Protein AF-A0AAV4HFV0-F1 (afdb_monomer_lite)

Structure (mmCIF, N/CA/C/O backbone):
data_AF-A0AAV4HFV0-F1
#
_entry.id   AF-A0AAV4HFV0-F1
#
loop_
_atom_site.group_PDB
_atom_site.id
_atom_site.type_symbol
_atom_site.label_atom_id
_atom_site.label_alt_id
_atom_site.label_comp_id
_atom_site.label_asym_id
_atom_site.label_entity_id
_atom_site.label_seq_id
_atom_site.pdbx_PDB_ins_code
_atom_site.Cartn_x
_atom_site.Cartn_y
_atom_site.Cartn_z
_atom_site.occupancy
_atom_site.B_iso_or_equiv
_atom_site.auth_seq_id
_atom_site.auth_comp_id
_atom_site.auth_asym_id
_atom_site.auth_atom_id
_atom_site.pdbx_PDB_model_num
ATOM 1 N N . MET A 1 1 ? 14.631 -2.710 -12.559 1.00 50.47 1 MET A N 1
ATOM 2 C CA . MET A 1 1 ? 15.864 -3.437 -12.898 1.00 50.47 1 MET A CA 1
ATOM 3 C C . MET A 1 1 ? 16.405 -2.779 -14.153 1.00 50.47 1 MET A C 1
ATOM 5 O O . MET A 1 1 ? 15.696 -2.730 -15.133 1.00 50.47 1 MET A O 1
ATOM 9 N N . THR A 1 2 ? 17.610 -2.195 -14.146 1.00 56.59 2 THR A N 1
ATOM 10 C CA . THR A 1 2 ? 18.101 -1.554 -15.379 1.00 56.59 2 THR A CA 1
ATOM 11 C C . THR A 1 2 ? 18.245 -2.597 -16.481 1.00 56.59 2 THR A C 1
ATOM 13 O O . THR A 1 2 ? 19.112 -3.469 -16.385 1.00 56.59 2 THR A O 1
ATOM 16 N N . ASP A 1 3 ? 17.426 -2.472 -17.517 1.00 72.00 3 ASP A N 1
ATOM 17 C CA . ASP A 1 3 ? 17.453 -3.375 -18.653 1.00 72.00 3 ASP A CA 1
ATOM 18 C C . ASP A 1 3 ? 18.563 -2.995 -19.630 1.00 72.00 3 ASP A C 1
ATOM 20 O O . ASP A 1 3 ? 18.756 -1.835 -20.013 1.00 72.00 3 ASP A O 1
ATOM 24 N N . TYR A 1 4 ? 19.320 -4.012 -20.032 1.00 76.56 4 TYR A N 1
ATOM 25 C CA . TYR A 1 4 ? 20.379 -3.894 -21.021 1.00 76.56 4 TYR A CA 1
ATOM 26 C C . TYR A 1 4 ? 20.022 -4.733 -22.239 1.00 76.56 4 TYR A C 1
ATOM 28 O O . TYR A 1 4 ? 19.777 -5.934 -22.128 1.00 76.56 4 TYR A O 1
ATOM 36 N N . ILE A 1 5 ? 20.059 -4.110 -23.413 1.00 84.31 5 ILE A N 1
ATOM 37 C CA . ILE A 1 5 ? 19.942 -4.801 -24.695 1.00 84.31 5 ILE A CA 1
ATOM 38 C C . ILE A 1 5 ? 21.343 -4.865 -25.299 1.00 84.31 5 ILE A C 1
ATOM 40 O O . ILE A 1 5 ? 22.028 -3.847 -25.419 1.00 84.31 5 ILE A O 1
ATOM 44 N N . LEU A 1 6 ? 21.779 -6.071 -25.662 1.00 86.12 6 LEU A N 1
ATOM 45 C CA . LEU A 1 6 ? 23.132 -6.339 -26.156 1.00 86.12 6 LEU A CA 1
ATOM 46 C C . LEU A 1 6 ? 23.110 -6.880 -27.596 1.00 86.12 6 LEU A C 1
ATOM 48 O O . LEU A 1 6 ? 23.443 -8.051 -27.799 1.00 86.12 6 LEU A O 1
ATOM 52 N N . PRO A 1 7 ? 22.683 -6.098 -28.608 1.00 89.06 7 PRO A N 1
ATOM 53 C CA . PRO A 1 7 ? 22.664 -6.597 -29.973 1.00 89.06 7 PRO A CA 1
ATOM 54 C C . PRO A 1 7 ? 24.089 -6.761 -30.519 1.00 89.06 7 PRO A C 1
ATOM 56 O O . PRO A 1 7 ? 24.992 -5.961 -30.245 1.00 89.06 7 PRO A O 1
ATOM 59 N N . GLN A 1 8 ? 24.273 -7.807 -31.322 1.00 95.25 8 GLN A N 1
ATOM 60 C CA . GLN A 1 8 ? 25.495 -8.052 -32.080 1.00 95.25 8 GLN A CA 1
ATOM 61 C C . GLN A 1 8 ? 25.341 -7.476 -33.487 1.00 95.25 8 GLN A C 1
ATOM 63 O O . GLN A 1 8 ? 24.330 -7.702 -34.151 1.00 95.25 8 GLN A O 1
ATOM 68 N N . VAL A 1 9 ? 26.342 -6.722 -33.928 1.00 95.56 9 VAL A N 1
ATOM 69 C CA . VAL A 1 9 ? 26.387 -6.111 -35.256 1.00 95.56 9 VAL A CA 1
ATOM 70 C C . VAL A 1 9 ? 27.565 -6.702 -36.009 1.00 95.56 9 VAL A C 1
ATOM 72 O O . VAL A 1 9 ? 28.708 -6.584 -35.565 1.00 95.56 9 VAL A O 1
ATOM 75 N N . THR A 1 10 ? 27.276 -7.303 -37.156 1.00 96.19 10 THR A N 1
ATOM 76 C CA . THR A 1 10 ? 28.269 -7.900 -38.049 1.00 96.19 10 THR A CA 1
ATOM 77 C C . THR A 1 10 ? 28.342 -7.086 -39.336 1.00 96.19 10 THR A C 1
ATOM 79 O O . THR A 1 10 ? 27.316 -6.776 -39.942 1.00 96.19 10 THR A O 1
ATOM 82 N N . ILE A 1 11 ? 29.555 -6.749 -39.765 1.00 96.44 11 ILE A N 1
ATOM 83 C CA . ILE A 1 11 ? 29.831 -6.198 -41.095 1.00 96.44 11 ILE A CA 1
ATOM 84 C C . ILE A 1 11 ? 30.536 -7.264 -41.930 1.00 96.44 11 ILE A C 1
ATOM 86 O O . ILE A 1 11 ? 31.379 -7.979 -41.400 1.00 96.44 11 ILE A O 1
ATOM 90 N N . SER A 1 12 ? 30.215 -7.369 -43.220 1.00 97.06 12 SER A N 1
ATOM 91 C CA . SER A 1 12 ? 30.869 -8.285 -44.164 1.00 97.06 12 SER A CA 1
ATOM 92 C C . SER A 1 12 ? 31.160 -7.562 -45.470 1.00 97.06 12 SER A C 1
ATOM 94 O O . SER A 1 12 ? 30.323 -6.793 -45.948 1.00 97.06 12 SER A O 1
ATOM 96 N N . ASP A 1 13 ? 32.325 -7.818 -46.057 1.00 96.50 13 ASP A N 1
ATOM 97 C CA . ASP A 1 13 ? 32.615 -7.410 -47.429 1.00 96.50 13 ASP A CA 1
ATOM 98 C C . ASP A 1 13 ? 32.007 -8.393 -48.453 1.00 96.50 13 ASP A C 1
ATOM 100 O O . ASP A 1 13 ? 31.422 -9.418 -48.090 1.00 96.50 13 ASP A O 1
ATOM 104 N N . GLN A 1 14 ? 32.099 -8.044 -49.743 1.00 96.31 14 GLN A N 1
ATOM 105 C CA . GLN A 1 14 ? 31.662 -8.884 -50.873 1.00 96.31 14 GLN A CA 1
ATOM 106 C C . GLN A 1 14 ? 32.835 -9.636 -51.533 1.00 96.31 14 GLN A C 1
ATOM 108 O O . GLN A 1 14 ? 32.754 -10.013 -52.703 1.00 96.31 14 GLN A O 1
ATOM 113 N N . GLY A 1 15 ? 33.955 -9.802 -50.822 1.00 95.12 15 GLY A N 1
ATOM 114 C CA . GLY A 1 15 ? 35.118 -10.522 -51.330 1.00 95.12 15 GLY A CA 1
ATOM 115 C C . GLY A 1 15 ? 34.840 -12.012 -51.547 1.00 95.12 15 GLY A C 1
ATOM 116 O O . GLY A 1 15 ? 33.840 -12.560 -51.083 1.00 95.12 15 GLY A O 1
ATOM 117 N N . VAL A 1 16 ? 35.752 -12.692 -52.246 1.00 94.88 16 VAL A N 1
ATOM 118 C CA . VAL A 1 16 ? 35.749 -14.158 -52.363 1.00 94.88 16 VAL A CA 1
ATOM 119 C C . VAL A 1 16 ? 37.111 -14.680 -51.885 1.00 94.88 16 VAL A C 1
ATOM 121 O O . VAL A 1 16 ? 38.090 -14.551 -52.623 1.00 94.88 16 VAL A O 1
ATOM 124 N N . PRO A 1 17 ? 37.207 -15.259 -50.671 1.00 92.62 17 PRO A N 1
ATOM 125 C CA . PRO A 1 17 ? 36.128 -15.436 -49.692 1.00 92.62 17 PRO A CA 1
ATOM 126 C C . PRO A 1 17 ? 35.732 -14.115 -48.993 1.00 92.62 17 PRO A C 1
ATOM 128 O O . PRO A 1 17 ? 36.570 -13.216 -48.894 1.00 92.62 17 PRO A O 1
ATOM 131 N N . PRO A 1 18 ? 34.489 -13.995 -48.491 1.00 93.19 18 PRO A N 1
ATOM 132 C CA . PRO A 1 18 ? 34.046 -12.805 -47.772 1.00 93.19 18 PRO A CA 1
ATOM 133 C C . PRO A 1 18 ? 34.711 -12.720 -46.398 1.00 93.19 18 PRO A C 1
ATOM 135 O O . PRO A 1 18 ? 34.795 -13.713 -45.669 1.00 93.19 18 PRO A O 1
ATOM 138 N N . GLN A 1 19 ? 35.159 -11.524 -46.030 1.00 97.38 19 GLN A N 1
ATOM 139 C CA . GLN A 1 19 ? 35.666 -11.225 -44.693 1.00 97.38 19 GLN A CA 1
ATOM 140 C C . GLN A 1 19 ? 34.612 -10.461 -43.902 1.00 97.38 19 GLN A C 1
ATOM 142 O O . GLN A 1 19 ? 33.934 -9.581 -44.432 1.00 97.38 19 GLN A O 1
ATOM 147 N N . HIS A 1 20 ? 34.490 -10.780 -42.616 1.00 96.50 20 HIS A N 1
ATOM 148 C CA . HIS A 1 20 ? 33.551 -10.117 -41.722 1.00 96.50 20 HIS A CA 1
ATOM 149 C C . HIS A 1 20 ? 34.203 -9.745 -40.391 1.00 96.50 20 HIS A C 1
ATOM 151 O O . HIS A 1 20 ? 35.250 -10.272 -40.016 1.00 96.50 20 HIS A O 1
ATOM 157 N N . SER A 1 21 ? 33.571 -8.809 -39.690 1.00 97.19 21 SER A N 1
ATOM 158 C CA . SER A 1 21 ? 33.932 -8.376 -38.344 1.00 97.19 21 SER A CA 1
ATOM 159 C C . SER A 1 21 ? 32.665 -8.175 -37.525 1.00 97.19 21 SER A C 1
ATOM 161 O O . SER A 1 21 ? 31.630 -7.780 -38.065 1.00 97.19 21 SER A O 1
ATOM 163 N N . GLU A 1 22 ? 32.746 -8.440 -36.227 1.00 97.06 22 GLU A N 1
ATOM 164 C CA . GLU A 1 22 ? 31.612 -8.378 -35.311 1.00 97.06 22 GLU A CA 1
ATOM 165 C C . GLU A 1 22 ? 31.917 -7.463 -34.133 1.00 97.06 22 GLU A C 1
ATOM 167 O O . GLU A 1 22 ? 33.038 -7.407 -33.628 1.00 97.06 22 GLU A O 1
ATOM 172 N N . THR A 1 23 ? 30.892 -6.761 -33.663 1.00 95.31 23 THR A N 1
ATOM 173 C CA . THR A 1 23 ? 30.955 -5.973 -32.436 1.00 95.31 23 THR A CA 1
ATOM 174 C C . THR A 1 23 ? 29.656 -6.094 -31.649 1.00 95.31 23 THR A C 1
ATOM 176 O O . THR A 1 23 ? 28.605 -6.434 -32.196 1.00 95.31 23 THR A O 1
ATOM 179 N N . ARG A 1 24 ? 29.717 -5.818 -30.345 1.00 93.44 24 ARG A N 1
ATOM 180 C CA . ARG A 1 24 ? 28.548 -5.779 -29.459 1.00 93.44 24 ARG A CA 1
ATOM 181 C C . ARG A 1 24 ? 28.219 -4.336 -29.122 1.00 93.44 24 ARG A C 1
ATOM 183 O O . ARG A 1 24 ? 29.099 -3.580 -28.715 1.00 93.44 24 ARG A O 1
ATOM 190 N N . VAL A 1 25 ? 26.949 -3.973 -29.240 1.00 92.50 25 VAL A N 1
ATOM 191 C CA . VAL A 1 25 ? 26.450 -2.673 -28.784 1.00 92.50 25 VAL A CA 1
ATOM 192 C C . VAL A 1 25 ? 25.854 -2.862 -27.396 1.00 92.50 25 VAL A C 1
ATOM 194 O O . VAL A 1 25 ? 25.101 -3.801 -27.172 1.00 92.50 25 VAL A O 1
ATOM 197 N N . VAL A 1 26 ? 26.193 -1.983 -26.455 1.00 90.25 26 VAL A N 1
ATOM 198 C CA . VAL A 1 26 ? 25.576 -1.972 -25.123 1.00 90.25 26 VAL A CA 1
ATOM 199 C C . VAL A 1 26 ? 24.534 -0.867 -25.095 1.00 90.25 26 VAL A C 1
ATOM 201 O O . VAL A 1 26 ? 24.882 0.312 -25.058 1.00 90.25 26 VAL A O 1
ATOM 204 N N . ILE A 1 27 ? 23.258 -1.242 -25.126 1.00 88.44 27 ILE A N 1
ATOM 205 C CA . ILE A 1 27 ? 22.141 -0.305 -25.023 1.00 88.44 27 ILE A CA 1
ATOM 206 C C . ILE A 1 27 ? 21.597 -0.392 -23.603 1.00 88.44 27 ILE A C 1
ATOM 208 O O . ILE A 1 27 ? 21.124 -1.443 -23.177 1.00 88.44 27 ILE A O 1
ATOM 212 N N . LYS A 1 28 ? 21.669 0.720 -22.873 1.00 85.44 28 LYS A N 1
ATOM 213 C CA . LYS A 1 28 ? 21.082 0.857 -21.541 1.00 85.44 28 LYS A CA 1
ATOM 214 C C . LYS A 1 28 ? 19.705 1.498 -21.674 1.00 85.44 28 LYS A C 1
ATOM 216 O O . LYS A 1 28 ? 19.619 2.641 -22.121 1.00 85.44 28 LYS A O 1
ATOM 221 N N . VAL A 1 29 ? 18.659 0.785 -21.273 1.00 83.88 29 VAL A N 1
ATOM 222 C CA . VAL A 1 29 ? 17.311 1.348 -21.164 1.00 83.88 29 VAL A CA 1
ATOM 223 C C . VAL A 1 29 ? 17.191 2.007 -19.793 1.00 83.88 29 VAL A C 1
ATOM 225 O O . VAL A 1 29 ? 17.579 1.433 -18.774 1.00 83.88 29 VAL A O 1
ATOM 228 N N . VAL A 1 30 ? 16.739 3.258 -19.776 1.00 84.44 30 VAL A N 1
ATOM 229 C CA . VAL A 1 30 ? 16.561 4.039 -18.550 1.00 84.44 30 VAL A CA 1
ATOM 230 C C . VAL A 1 30 ? 15.080 4.322 -18.386 1.00 84.44 30 VAL A C 1
ATOM 232 O O . VAL A 1 30 ? 14.445 4.826 -19.309 1.00 84.44 30 VAL A O 1
ATOM 235 N N . ASP A 1 31 ? 14.574 3.998 -17.205 1.00 84.81 31 ASP A N 1
ATOM 236 C CA . ASP A 1 31 ? 13.211 4.285 -16.787 1.00 84.81 31 ASP A CA 1
ATOM 237 C C . ASP A 1 31 ? 12.954 5.800 -16.709 1.00 84.81 31 ASP A C 1
ATOM 239 O O . ASP A 1 31 ? 13.807 6.568 -16.245 1.00 84.81 31 ASP A O 1
ATOM 243 N N . GLN A 1 32 ? 11.782 6.235 -17.169 1.00 90.44 32 GLN A N 1
ATOM 244 C CA . GLN A 1 32 ? 11.306 7.607 -16.995 1.00 90.44 32 GLN A CA 1
ATOM 245 C C . GLN A 1 32 ? 10.152 7.607 -15.998 1.00 90.44 32 GLN A C 1
ATOM 247 O O . GLN A 1 32 ? 9.334 6.705 -16.033 1.00 90.44 32 GLN A O 1
ATOM 252 N N . ASN A 1 33 ? 10.052 8.648 -15.163 1.00 94.31 33 ASN A N 1
ATOM 253 C CA . ASN A 1 33 ? 8.940 8.816 -14.217 1.00 94.31 33 ASN A CA 1
ATOM 254 C C . ASN A 1 33 ? 7.649 9.247 -14.946 1.00 94.31 33 ASN A C 1
ATOM 256 O O . ASN A 1 33 ? 7.225 10.413 -14.870 1.00 94.31 33 ASN A O 1
ATOM 260 N N . ASP A 1 34 ? 7.095 8.355 -15.762 1.00 93.25 34 ASP A N 1
ATOM 261 C CA . ASP A 1 34 ? 5.969 8.605 -16.654 1.00 93.25 34 ASP A CA 1
ATOM 262 C C . ASP A 1 34 ? 4.667 7.925 -16.214 1.00 93.25 34 ASP A C 1
ATOM 264 O O . ASP A 1 34 ? 3.600 8.256 -16.756 1.00 93.25 34 ASP A O 1
ATOM 268 N N . ASN A 1 35 ? 4.704 7.151 -15.133 1.00 92.12 35 ASN A N 1
ATOM 269 C CA . ASN A 1 35 ? 3.541 6.712 -14.381 1.00 92.12 35 ASN A CA 1
ATOM 270 C C . ASN A 1 35 ? 3.385 7.569 -13.122 1.00 92.12 35 ASN A C 1
ATOM 272 O O . ASN A 1 35 ? 4.003 8.616 -12.976 1.00 92.12 35 ASN A O 1
ATOM 276 N N . ARG A 1 36 ? 2.355 7.313 -12.328 1.00 95.31 36 ARG A N 1
ATOM 277 C CA . ARG A 1 36 ? 2.142 7.994 -11.047 1.00 95.31 36 ARG A CA 1
ATOM 278 C C . ARG A 1 36 ? 1.626 6.949 -10.080 1.00 95.31 36 ARG A C 1
ATOM 280 O O . ARG A 1 36 ? 0.928 6.042 -10.544 1.00 95.31 36 ARG A O 1
ATOM 287 N N . PRO A 1 37 ? 1.743 7.162 -8.762 1.00 96.62 37 PRO A N 1
ATOM 288 C CA . PRO A 1 37 ? 1.154 6.238 -7.817 1.00 96.62 37 PRO A CA 1
ATOM 289 C C . PRO A 1 37 ? -0.363 6.205 -8.003 1.00 96.62 37 PRO A C 1
ATOM 291 O O . PRO A 1 37 ? -0.995 7.260 -8.128 1.00 96.62 37 PRO A O 1
ATOM 294 N N . VAL A 1 38 ? -0.977 5.029 -7.976 1.00 94.00 38 VAL A N 1
ATOM 295 C CA . VAL A 1 38 ? -2.418 4.821 -8.142 1.00 94.00 38 VAL A CA 1
ATOM 296 C C . VAL A 1 38 ? -2.950 4.018 -6.967 1.00 94.00 38 VAL A C 1
ATOM 298 O O . VAL A 1 38 ? -2.537 2.887 -6.735 1.00 94.00 38 VAL A O 1
ATOM 301 N N . PHE A 1 39 ? -3.898 4.600 -6.234 1.00 93.12 39 PHE A N 1
ATOM 302 C CA . PHE A 1 39 ? -4.739 3.818 -5.336 1.00 93.12 39 PHE A CA 1
ATOM 303 C C . PHE A 1 39 ? -5.741 3.013 -6.171 1.00 93.12 39 PHE A C 1
ATOM 305 O O . PHE A 1 39 ? -6.353 3.604 -7.065 1.00 93.12 39 PHE A O 1
ATOM 312 N N . PRO A 1 40 ? -5.959 1.726 -5.862 1.00 87.44 40 PRO A N 1
ATOM 313 C CA . PRO A 1 40 ? -6.942 0.901 -6.562 1.00 87.44 40 PRO A CA 1
ATOM 314 C C . PRO A 1 40 ? -8.338 1.527 -6.509 1.00 87.44 40 PRO A C 1
ATOM 316 O O . PRO A 1 40 ? -9.010 1.705 -7.515 1.00 87.44 40 PRO A O 1
ATOM 319 N N . ARG A 1 41 ? -8.724 2.015 -5.324 1.00 87.50 41 ARG A N 1
ATOM 320 C CA . ARG A 1 41 ? -10.004 2.692 -5.110 1.00 87.50 41 ARG A CA 1
ATOM 321 C C . ARG A 1 41 ? -9.802 4.182 -4.858 1.00 87.50 41 ARG A C 1
ATOM 323 O O . ARG A 1 41 ? -8.833 4.606 -4.233 1.00 87.50 41 ARG A O 1
ATOM 330 N N . ARG A 1 42 ? -10.756 4.999 -5.315 1.00 91.12 42 ARG A N 1
ATOM 331 C CA . ARG A 1 42 ? -10.805 6.439 -4.982 1.00 91.12 42 ARG A CA 1
ATOM 332 C C . ARG A 1 42 ? -11.245 6.688 -3.545 1.00 91.12 42 ARG A C 1
ATOM 334 O O . ARG A 1 42 ? -10.917 7.732 -2.976 1.00 91.12 42 ARG A O 1
ATOM 341 N N . GLU A 1 43 ? -11.983 5.736 -2.989 1.00 93.38 43 GLU A N 1
ATOM 342 C CA . GLU A 1 43 ? -12.520 5.761 -1.639 1.00 93.38 43 GLU A CA 1
ATOM 343 C C . GLU A 1 43 ? -12.361 4.387 -1.012 1.00 93.38 43 GLU A C 1
ATOM 345 O O . GLU A 1 43 ? -12.571 3.367 -1.673 1.00 93.38 43 GLU A O 1
ATOM 350 N N . LEU A 1 44 ? -11.994 4.372 0.260 1.00 89.06 44 LEU A N 1
ATOM 351 C CA . LEU A 1 44 ? -11.933 3.171 1.067 1.00 89.06 44 LEU A CA 1
ATOM 352 C C . LEU A 1 44 ? -12.733 3.415 2.340 1.00 89.06 44 LEU A C 1
ATOM 354 O O . LEU A 1 44 ? -12.564 4.440 2.995 1.00 89.06 44 LEU A O 1
ATOM 358 N N . GLU A 1 45 ? -13.589 2.466 2.683 1.00 90.06 45 GLU A N 1
ATOM 359 C CA . GLU A 1 45 ? -14.340 2.466 3.928 1.00 90.06 45 GLU A CA 1
ATOM 360 C C . GLU A 1 45 ? -13.893 1.276 4.770 1.00 90.06 45 GLU A C 1
ATOM 362 O O . GLU A 1 45 ? -13.788 0.150 4.275 1.00 90.06 45 GLU A O 1
ATOM 367 N N . ILE A 1 46 ? -13.573 1.547 6.030 1.00 87.00 46 ILE A N 1
ATOM 368 C CA . ILE A 1 46 ? -13.094 0.555 6.984 1.00 87.00 46 ILE A CA 1
ATOM 369 C C . ILE A 1 46 ? -13.877 0.694 8.277 1.00 87.00 46 ILE A C 1
ATOM 371 O O . ILE A 1 46 ? -14.212 1.801 8.696 1.00 87.00 46 ILE A O 1
ATOM 375 N N . SER A 1 47 ? -14.153 -0.435 8.913 1.00 85.69 47 SER A N 1
ATOM 376 C CA . SER A 1 47 ? -14.810 -0.473 10.214 1.00 85.69 47 SER A CA 1
ATOM 377 C C . SER A 1 47 ? -13.836 -1.009 11.240 1.00 85.69 47 SER A C 1
ATOM 379 O O . SER A 1 47 ? -13.160 -1.993 10.972 1.00 85.69 47 SER A O 1
ATOM 381 N N . VAL A 1 48 ? -13.752 -0.366 12.394 1.00 84.38 48 VAL A N 1
ATOM 382 C CA . VAL A 1 48 ? -12.916 -0.806 13.514 1.00 84.38 48 VAL A CA 1
ATOM 383 C C . VAL A 1 48 ? -13.716 -0.712 14.797 1.00 84.38 48 VAL A C 1
ATOM 385 O O . VAL A 1 48 ? -14.568 0.165 14.936 1.00 84.38 48 VAL A O 1
ATOM 388 N N . PHE A 1 49 ? -13.455 -1.600 15.747 1.00 84.44 49 PHE A N 1
ATOM 389 C CA . PHE A 1 49 ? -14.078 -1.498 17.059 1.00 84.44 49 PHE A CA 1
ATOM 390 C C . PHE A 1 49 ? -13.506 -0.328 17.858 1.00 84.44 49 PHE A C 1
ATOM 392 O O . PHE A 1 49 ? -12.347 0.061 17.700 1.00 84.44 49 PHE A O 1
ATOM 399 N N . ALA A 1 50 ? -14.338 0.236 18.727 1.00 85.88 50 ALA A N 1
ATOM 400 C CA . ALA A 1 50 ? -13.908 1.196 19.722 1.00 85.88 50 ALA A CA 1
ATOM 401 C C . ALA A 1 50 ? -12.844 0.571 20.632 1.00 85.88 50 ALA A C 1
ATOM 403 O O . ALA A 1 50 ? -12.926 -0.591 21.030 1.00 85.88 50 ALA A O 1
ATOM 404 N N . THR A 1 51 ? -11.836 1.353 20.984 1.00 78.75 51 THR A N 1
ATOM 405 C CA . THR A 1 51 ? -10.698 0.892 21.780 1.00 78.75 51 THR A CA 1
ATOM 406 C C . THR A 1 51 ? -10.482 1.834 22.942 1.00 78.75 51 THR A C 1
ATOM 408 O O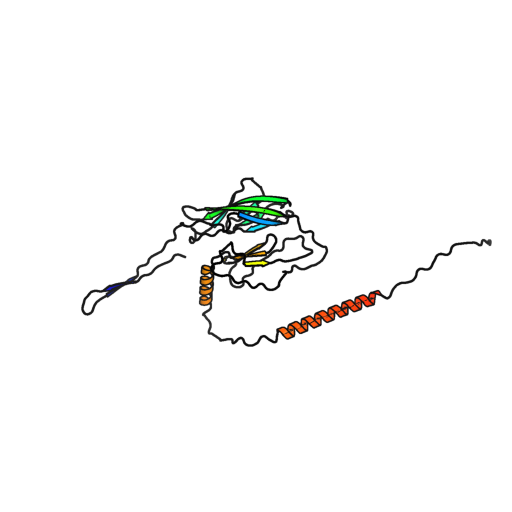 . THR A 1 51 ? -10.699 3.033 22.803 1.00 78.75 51 THR A O 1
ATOM 411 N N . ASN A 1 52 ? -10.012 1.311 24.071 1.00 76.06 52 ASN A N 1
ATOM 412 C CA . ASN A 1 52 ? -9.467 2.140 25.140 1.00 76.06 52 ASN A CA 1
ATOM 413 C C . ASN A 1 52 ? -7.975 2.371 24.863 1.00 76.06 52 ASN A C 1
ATOM 415 O O . ASN A 1 52 ? -7.293 1.457 24.405 1.00 76.06 52 ASN A O 1
ATOM 419 N N . PHE A 1 53 ? -7.466 3.584 25.089 1.00 66.81 53 PHE A N 1
ATOM 420 C CA . PHE A 1 53 ? -6.045 3.877 24.895 1.00 66.81 53 PHE A CA 1
ATOM 421 C C . PHE A 1 53 ? -5.188 3.088 25.887 1.00 66.81 53 PHE A C 1
ATOM 423 O O . PHE A 1 53 ? -5.345 3.229 27.099 1.00 66.81 53 PHE A O 1
ATOM 430 N N . THR A 1 54 ? -4.264 2.287 25.360 1.00 67.00 54 THR A N 1
ATOM 431 C CA . THR A 1 54 ? -3.367 1.423 26.140 1.00 67.00 54 THR A CA 1
ATOM 432 C C . THR A 1 54 ? -1.948 1.983 26.266 1.00 67.00 54 THR A C 1
ATOM 434 O O . THR A 1 54 ? -1.085 1.330 26.842 1.00 67.00 54 THR A O 1
ATOM 437 N N . GLY A 1 55 ? -1.680 3.187 25.744 1.00 73.00 55 GLY A N 1
ATOM 438 C CA . GLY A 1 55 ? -0.326 3.751 25.672 1.00 73.00 55 GLY A CA 1
ATOM 439 C C . GLY A 1 55 ? 0.435 3.399 24.390 1.00 73.00 55 GLY A C 1
ATOM 440 O O . GLY A 1 55 ? 1.480 3.992 24.134 1.00 73.00 55 GLY A O 1
ATOM 441 N N . GLU A 1 56 ? -0.101 2.496 23.567 1.00 80.31 56 GLU A N 1
ATOM 442 C CA . GLU A 1 56 ? 0.457 2.110 22.270 1.00 80.31 56 GLU A CA 1
ATOM 443 C C . GLU A 1 56 ? -0.430 2.566 21.107 1.00 80.31 56 GLU A C 1
ATOM 445 O O . GLU A 1 56 ? -1.640 2.767 21.245 1.00 80.31 56 GLU A O 1
ATOM 450 N N . ASP A 1 57 ? 0.184 2.704 19.932 1.00 85.75 57 ASP A N 1
ATOM 451 C CA . ASP A 1 57 ? -0.528 3.056 18.712 1.00 85.75 57 ASP A CA 1
ATOM 452 C C . ASP A 1 57 ? -1.415 1.900 18.232 1.00 85.75 57 ASP A C 1
ATOM 454 O O . ASP A 1 57 ? -0.955 0.803 17.912 1.00 85.75 57 ASP A O 1
ATOM 458 N N . ILE A 1 58 ? -2.707 2.174 18.097 1.00 84.12 58 ILE A N 1
ATOM 459 C CA . ILE A 1 58 ? -3.713 1.204 17.677 1.00 84.12 58 ILE A CA 1
ATOM 460 C C . ILE A 1 58 ? -3.669 1.079 16.157 1.00 84.12 58 ILE A C 1
ATOM 462 O O . ILE A 1 58 ? -4.066 1.996 15.440 1.00 84.12 58 ILE A O 1
ATOM 466 N N . PHE A 1 59 ? -3.215 -0.060 15.633 1.00 85.38 59 PHE A N 1
ATOM 467 C CA . PHE A 1 59 ? -3.305 -0.337 14.195 1.00 85.38 59 PHE A CA 1
ATOM 468 C C . PHE A 1 59 ? -4.773 -0.309 13.740 1.00 85.38 59 PHE A C 1
ATOM 470 O O . PHE A 1 59 ? -5.624 -0.930 14.373 1.00 85.38 59 PHE A O 1
ATOM 477 N N . ILE A 1 60 ? -5.070 0.384 12.644 1.00 86.00 60 ILE A N 1
ATOM 478 C CA . ILE A 1 60 ? -6.423 0.488 12.083 1.00 86.00 60 ILE A CA 1
ATOM 479 C C . ILE A 1 60 ? -6.517 -0.375 10.827 1.00 86.00 60 ILE A C 1
ATOM 481 O O . ILE A 1 60 ? -7.281 -1.330 10.785 1.00 86.00 60 ILE A O 1
ATOM 485 N N . ASP A 1 61 ? -5.726 -0.035 9.812 1.00 86.25 61 ASP A N 1
ATOM 486 C CA . ASP A 1 61 ? -5.635 -0.759 8.544 1.00 86.25 61 ASP A CA 1
ATOM 487 C C . ASP A 1 61 ? -4.362 -0.304 7.805 1.00 86.25 61 ASP A C 1
ATOM 489 O O . ASP A 1 61 ? -3.587 0.504 8.316 1.00 86.25 61 ASP A O 1
ATOM 493 N N . ARG A 1 62 ? -4.121 -0.785 6.590 1.00 86.69 62 ARG A N 1
ATOM 494 C CA . ARG A 1 62 ? -3.039 -0.341 5.714 1.00 86.69 62 ARG A CA 1
ATOM 495 C C . ARG A 1 62 ? -3.571 -0.097 4.311 1.00 86.69 62 ARG A C 1
ATOM 497 O O . ARG A 1 62 ? -4.208 -0.960 3.710 1.00 86.69 62 ARG A O 1
ATOM 504 N N . VAL A 1 63 ? -3.229 1.065 3.767 1.00 88.50 63 VAL A N 1
ATOM 505 C CA . VAL A 1 63 ? -3.514 1.408 2.372 1.00 88.50 63 VAL A CA 1
ATOM 506 C C . VAL A 1 63 ? -2.355 1.027 1.467 1.00 88.50 63 VAL A C 1
ATOM 508 O O . VAL A 1 63 ? -1.202 1.001 1.894 1.00 88.50 63 VAL A O 1
ATOM 511 N N . VAL A 1 64 ? -2.680 0.759 0.205 1.00 88.50 64 VAL A N 1
ATOM 512 C CA . VAL A 1 64 ? -1.704 0.416 -0.829 1.00 88.50 64 VAL A CA 1
ATOM 513 C C . VAL A 1 64 ? -2.020 1.214 -2.085 1.00 88.50 64 VAL A C 1
ATOM 515 O O . VAL A 1 64 ? -3.173 1.277 -2.514 1.00 88.50 64 VAL A O 1
ATOM 518 N N . ALA A 1 65 ? -0.993 1.843 -2.636 1.00 90.94 65 ALA A N 1
ATOM 519 C CA . ALA A 1 65 ? -0.964 2.402 -3.975 1.00 90.94 65 ALA A CA 1
ATOM 520 C C . ALA A 1 65 ? 0.114 1.678 -4.791 1.00 90.94 65 ALA A C 1
ATOM 522 O O . ALA A 1 65 ? 1.047 1.115 -4.220 1.00 90.94 65 ALA A O 1
ATOM 523 N N . PHE A 1 66 ? -0.019 1.725 -6.113 1.00 90.31 66 PHE A N 1
ATOM 524 C CA . PHE A 1 66 ? 0.872 1.077 -7.072 1.00 90.31 66 PHE A CA 1
ATOM 525 C C . PHE A 1 66 ? 1.470 2.097 -8.022 1.00 90.31 66 PHE A C 1
ATOM 527 O O . PHE A 1 66 ? 0.755 2.976 -8.499 1.00 90.31 66 PHE A O 1
ATOM 534 N N . ASP A 1 67 ? 2.752 1.959 -8.321 1.00 90.81 67 ASP A N 1
ATOM 535 C CA . ASP A 1 67 ? 3.421 2.708 -9.372 1.00 90.81 67 A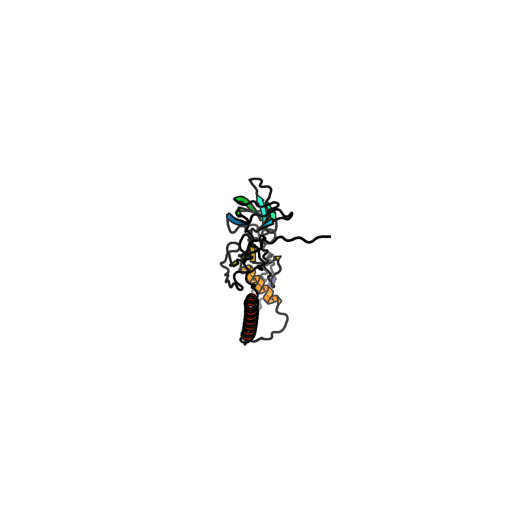SP A CA 1
ATOM 536 C C . ASP A 1 67 ? 4.145 1.711 -10.274 1.00 90.81 67 ASP A C 1
ATOM 538 O O . ASP A 1 67 ? 4.672 0.711 -9.788 1.00 90.81 67 ASP A O 1
ATOM 542 N N . LYS A 1 68 ? 4.068 1.941 -11.583 1.00 88.81 68 LYS A N 1
ATOM 543 C CA . LYS A 1 68 ? 4.636 1.046 -12.597 1.00 88.81 68 LYS A CA 1
ATOM 544 C C . LYS A 1 68 ? 6.078 1.401 -12.938 1.00 88.81 68 LYS A C 1
ATOM 546 O O . LYS A 1 68 ? 6.740 0.598 -13.588 1.00 88.81 68 LYS A O 1
ATOM 551 N N . ASP A 1 69 ? 6.534 2.574 -12.510 1.00 89.81 69 ASP A N 1
ATOM 552 C CA . ASP A 1 69 ? 7.902 3.016 -12.734 1.00 89.81 69 ASP A CA 1
ATOM 553 C C . ASP A 1 69 ? 8.883 2.232 -11.851 1.00 89.81 69 ASP A C 1
ATOM 555 O O . ASP A 1 69 ? 8.525 1.629 -10.834 1.00 89.81 69 ASP A O 1
ATOM 559 N N . GLU A 1 70 ? 10.158 2.222 -12.227 1.00 85.81 70 GLU A N 1
ATOM 560 C CA . GLU A 1 70 ? 11.148 1.402 -11.542 1.00 85.81 70 GLU A CA 1
ATOM 561 C C . GLU A 1 70 ? 11.940 2.155 -10.467 1.00 85.81 70 GLU A C 1
ATOM 563 O O . GLU A 1 70 ? 12.281 3.337 -10.573 1.00 85.81 70 GLU A O 1
ATOM 568 N N . GLY A 1 71 ? 12.344 1.422 -9.425 1.00 88.25 71 GLY A N 1
ATOM 569 C CA . GLY A 1 71 ? 13.247 1.936 -8.398 1.00 88.25 71 GLY A CA 1
ATOM 570 C C . GLY A 1 71 ? 12.685 3.191 -7.735 1.00 88.25 71 GLY A C 1
ATOM 571 O O . GLY A 1 71 ? 11.561 3.190 -7.250 1.00 88.25 71 GLY A O 1
ATOM 572 N N . ARG A 1 72 ? 13.466 4.277 -7.719 1.00 91.56 72 ARG A N 1
ATOM 573 C CA . ARG A 1 72 ? 13.062 5.539 -7.084 1.00 91.56 72 ARG A CA 1
ATOM 574 C C . ARG A 1 72 ? 11.843 6.190 -7.757 1.00 91.56 72 ARG A C 1
ATOM 576 O O . ARG A 1 72 ? 11.098 6.881 -7.068 1.00 91.56 72 ARG A O 1
ATOM 583 N N . ASN A 1 73 ? 11.640 5.983 -9.060 1.00 92.00 73 ASN A N 1
ATOM 584 C CA . ASN A 1 73 ? 10.473 6.512 -9.770 1.00 92.00 73 ASN A CA 1
ATOM 585 C C . ASN A 1 73 ? 9.191 5.765 -9.369 1.00 92.00 73 ASN A C 1
ATOM 587 O O . ASN A 1 73 ? 8.140 6.375 -9.300 1.00 92.00 73 ASN A O 1
ATOM 591 N N . GLY A 1 74 ? 9.289 4.489 -8.986 1.00 90.56 74 GLY A N 1
ATOM 592 C CA . GLY A 1 74 ? 8.161 3.727 -8.437 1.00 90.56 74 GLY A CA 1
ATOM 593 C C . GLY A 1 74 ? 8.065 3.705 -6.908 1.00 90.56 74 GLY A C 1
ATOM 594 O O . GLY A 1 74 ? 7.132 3.130 -6.352 1.00 90.56 74 GLY A O 1
ATOM 595 N N . GLU A 1 75 ? 9.034 4.281 -6.188 1.00 93.38 75 GLU A N 1
ATOM 596 C CA . GLU A 1 75 ? 9.081 4.219 -4.724 1.00 93.38 75 GLU A CA 1
ATOM 597 C C . GLU A 1 75 ? 8.038 5.159 -4.105 1.00 93.38 75 GLU A C 1
ATOM 599 O O . GLU A 1 75 ? 8.185 6.384 -4.112 1.00 93.38 75 GLU A O 1
ATOM 604 N N . ILE A 1 76 ? 6.986 4.578 -3.527 1.00 95.69 76 ILE A N 1
ATOM 605 C CA . ILE A 1 76 ? 5.843 5.325 -2.999 1.00 95.69 76 ILE A CA 1
ATOM 606 C C . ILE A 1 76 ? 6.057 5.731 -1.542 1.00 95.69 76 ILE A C 1
ATOM 608 O O . ILE A 1 76 ? 6.375 4.912 -0.682 1.00 95.69 76 ILE A O 1
ATOM 612 N N . LYS A 1 77 ? 5.741 6.995 -1.243 1.00 96.94 77 LYS A N 1
ATOM 613 C CA . LYS A 1 77 ? 5.569 7.512 0.118 1.00 96.94 77 LYS A CA 1
ATOM 614 C C . LYS A 1 77 ? 4.139 7.970 0.378 1.00 96.94 77 LYS A C 1
ATOM 616 O O . LYS A 1 77 ? 3.554 8.728 -0.402 1.00 96.94 77 LYS A O 1
ATOM 621 N N . TYR A 1 78 ? 3.600 7.553 1.519 1.00 96.62 78 TYR A N 1
ATOM 622 C CA . TYR A 1 78 ? 2.258 7.889 1.982 1.00 96.62 78 TYR A CA 1
ATOM 623 C C . TYR A 1 78 ? 2.275 9.109 2.898 1.00 96.62 78 TYR A C 1
ATOM 625 O O . TYR A 1 78 ? 3.111 9.251 3.789 1.00 96.62 78 TYR A O 1
ATOM 633 N N . ILE A 1 79 ? 1.320 10.007 2.679 1.00 94.94 79 ILE A N 1
ATOM 634 C CA . ILE A 1 79 ? 1.162 11.239 3.444 1.00 94.94 79 ILE A CA 1
ATOM 635 C C . ILE A 1 79 ? -0.303 11.370 3.830 1.00 94.94 79 ILE A C 1
ATOM 637 O O . ILE A 1 79 ? -1.186 11.412 2.968 1.00 94.94 79 ILE A O 1
ATOM 641 N N . LEU A 1 80 ? -0.560 11.496 5.128 1.00 91.88 80 LEU A N 1
ATOM 642 C CA . LEU A 1 80 ? -1.888 11.804 5.628 1.00 91.88 80 LEU A CA 1
ATOM 643 C C . LEU A 1 80 ? -2.152 13.302 5.469 1.00 91.88 80 LEU A C 1
ATOM 645 O O . LEU A 1 80 ? -1.454 14.139 6.044 1.00 91.88 80 LEU A O 1
ATOM 649 N N . ARG A 1 81 ? -3.181 13.653 4.700 1.00 86.62 81 ARG A N 1
ATOM 650 C CA . ARG A 1 81 ? -3.759 14.993 4.697 1.00 86.62 81 ARG A CA 1
ATOM 651 C C . ARG A 1 81 ? -4.986 14.996 5.582 1.00 86.62 81 ARG A C 1
ATOM 653 O O . ARG A 1 81 ? -5.999 14.371 5.283 1.00 86.62 81 ARG A O 1
ATOM 660 N N . ASN A 1 82 ? -4.870 15.735 6.675 1.00 72.06 82 ASN A N 1
ATOM 661 C CA . ASN A 1 82 ? -5.929 15.872 7.650 1.00 72.06 82 ASN A CA 1
ATOM 662 C C . ASN A 1 82 ? -6.536 17.283 7.587 1.00 72.06 82 ASN A C 1
ATOM 664 O O . ASN A 1 82 ? -6.030 18.198 8.243 1.00 72.06 82 ASN A O 1
ATOM 668 N N . PRO A 1 83 ? -7.596 17.493 6.789 1.00 61.03 83 PRO A N 1
ATOM 669 C CA . PRO A 1 83 ? -8.208 18.811 6.640 1.00 61.03 83 PRO A CA 1
ATOM 670 C C . PRO A 1 83 ? -8.886 19.306 7.926 1.00 61.03 83 PRO A C 1
ATOM 672 O O . PRO A 1 83 ? -8.995 20.513 8.121 1.00 61.03 83 PRO A O 1
ATOM 675 N N . LYS A 1 84 ? -9.311 18.400 8.818 1.00 65.19 84 LYS A N 1
ATOM 676 C CA . LYS A 1 84 ? -10.057 18.725 10.046 1.00 65.19 84 LYS A CA 1
ATOM 677 C C . LYS A 1 84 ? -9.170 18.796 11.300 1.00 65.19 84 LYS A C 1
ATOM 679 O O . LYS A 1 84 ? -9.699 18.998 12.387 1.00 65.19 84 LYS A O 1
ATOM 684 N N . LYS A 1 85 ? -7.839 18.652 11.162 1.00 60.09 85 LYS A N 1
ATOM 685 C CA . LYS A 1 85 ? -6.879 18.538 12.281 1.00 60.09 85 LYS A CA 1
ATOM 686 C C . LYS A 1 85 ? -7.353 17.552 13.361 1.00 60.09 85 LYS A C 1
ATOM 688 O O . LYS A 1 85 ? -7.197 17.844 14.539 1.00 60.09 85 LYS A O 1
ATOM 693 N N . THR A 1 86 ? -7.945 16.413 12.987 1.00 61.62 86 THR A N 1
ATOM 694 C CA . THR A 1 86 ? -8.222 15.335 13.953 1.00 61.62 86 THR A CA 1
ATOM 695 C C . THR A 1 86 ? -6.889 14.866 14.560 1.00 61.62 86 THR A C 1
ATOM 697 O O . THR A 1 86 ? -6.076 14.264 13.853 1.00 61.62 86 THR A O 1
ATOM 700 N N . PRO A 1 87 ? -6.582 15.204 15.822 1.00 56.72 87 PRO A N 1
ATOM 701 C CA . PRO A 1 87 ? -5.283 14.909 16.406 1.00 56.72 87 PRO A CA 1
ATOM 702 C C . PRO A 1 87 ? -5.358 13.477 16.910 1.00 56.72 87 PRO A C 1
ATOM 704 O O . PRO A 1 87 ? -5.838 13.264 18.007 1.00 56.72 87 PRO A O 1
ATOM 707 N N . THR A 1 88 ? -5.093 12.484 16.059 1.00 75.88 88 THR A N 1
ATOM 708 C CA . THR A 1 88 ? -5.249 11.074 16.475 1.00 75.88 88 THR A CA 1
ATOM 709 C C . THR A 1 88 ? -4.821 10.041 15.459 1.00 75.88 88 THR A C 1
ATOM 711 O O . THR A 1 88 ? -4.650 8.897 15.844 1.00 75.88 88 THR A O 1
ATOM 714 N N . ILE A 1 89 ? -4.741 10.358 14.164 1.00 87.38 89 ILE A N 1
ATOM 715 C CA . ILE A 1 89 ? -4.428 9.356 13.137 1.00 87.38 89 ILE A CA 1
ATOM 716 C C . ILE A 1 89 ? -3.081 9.668 12.505 1.00 87.38 89 ILE A C 1
ATOM 718 O O . ILE A 1 89 ? -2.831 10.805 12.100 1.00 87.38 89 ILE A O 1
ATOM 722 N N . ARG A 1 90 ? -2.237 8.644 12.369 1.00 89.81 90 ARG A N 1
ATOM 723 C CA . ARG A 1 90 ? -0.983 8.708 11.616 1.00 89.81 90 ARG A CA 1
ATOM 724 C C . ARG A 1 90 ? -0.938 7.630 10.542 1.00 89.81 90 ARG A C 1
ATOM 726 O O . ARG A 1 90 ? -1.523 6.562 10.693 1.00 89.81 90 ARG A O 1
ATOM 733 N N . VAL A 1 91 ? -0.205 7.918 9.472 1.00 92.56 91 VAL A N 1
ATOM 734 C CA . VAL A 1 91 ? 0.164 6.935 8.453 1.00 92.56 91 VAL A CA 1
ATOM 735 C C . VAL A 1 91 ? 1.675 6.767 8.474 1.00 92.56 91 VAL A C 1
ATOM 737 O O . VAL A 1 91 ? 2.413 7.752 8.518 1.00 92.56 91 VAL A O 1
ATOM 740 N N . ASP A 1 92 ? 2.131 5.525 8.473 1.00 93.25 92 ASP A N 1
ATOM 741 C CA . ASP A 1 92 ? 3.524 5.202 8.227 1.00 93.25 92 ASP A CA 1
ATOM 742 C C . ASP A 1 92 ? 3.856 5.496 6.759 1.00 93.25 92 ASP A C 1
ATOM 744 O O . ASP A 1 92 ? 3.183 5.012 5.845 1.00 93.25 92 ASP A O 1
ATOM 748 N N . SER A 1 93 ? 4.868 6.331 6.531 1.00 94.75 93 SER A N 1
ATOM 749 C CA . SER A 1 93 ? 5.126 6.890 5.205 1.00 94.75 93 SER A CA 1
ATOM 750 C C . SER A 1 93 ? 5.663 5.869 4.210 1.00 94.75 93 SER A C 1
ATOM 752 O O . SER A 1 93 ? 5.432 6.044 3.020 1.00 94.75 93 SER A O 1
ATOM 754 N N . ALA A 1 94 ? 6.340 4.814 4.663 1.00 90.94 94 ALA A N 1
ATOM 755 C CA . ALA A 1 94 ? 6.904 3.793 3.784 1.00 90.94 94 ALA A CA 1
ATOM 756 C C . ALA A 1 94 ? 5.909 2.654 3.536 1.00 90.94 94 ALA A C 1
ATOM 758 O O . ALA A 1 94 ? 5.748 2.176 2.418 1.00 90.94 94 ALA A O 1
ATOM 759 N N . THR A 1 95 ? 5.210 2.221 4.583 1.00 88.25 95 THR A N 1
ATOM 760 C CA . THR A 1 95 ? 4.368 1.023 4.526 1.00 88.25 95 THR A CA 1
ATOM 761 C C . THR A 1 95 ? 2.905 1.330 4.233 1.00 88.25 95 THR A C 1
ATOM 763 O O . THR A 1 95 ? 2.185 0.434 3.801 1.00 88.25 95 THR A O 1
ATOM 766 N N . GLY A 1 96 ? 2.433 2.554 4.481 1.00 89.94 96 GLY A N 1
ATOM 767 C CA . GLY A 1 96 ? 1.016 2.904 4.361 1.00 89.94 96 GLY A CA 1
ATOM 768 C C . GLY A 1 96 ? 0.147 2.350 5.496 1.00 89.94 96 GLY A C 1
ATOM 769 O O . GLY A 1 96 ? -1.080 2.423 5.410 1.00 89.94 96 GLY A O 1
ATOM 770 N N . LYS A 1 97 ? 0.750 1.786 6.557 1.00 89.12 97 LYS A N 1
ATOM 771 C CA . LYS A 1 97 ? 0.036 1.358 7.771 1.00 89.12 97 LYS A CA 1
ATOM 772 C C . LYS A 1 97 ? -0.541 2.571 8.497 1.00 89.12 97 LYS A C 1
ATOM 774 O O . LYS A 1 97 ? 0.143 3.574 8.684 1.00 89.12 97 LYS A O 1
ATOM 779 N N . ILE A 1 98 ? -1.791 2.470 8.917 1.00 89.81 98 ILE A N 1
ATOM 780 C CA . ILE A 1 98 ? -2.561 3.528 9.560 1.00 89.81 98 ILE A CA 1
ATOM 781 C C . ILE A 1 98 ? -2.764 3.150 11.014 1.00 89.81 98 ILE A C 1
ATOM 783 O O . ILE A 1 98 ? -3.157 2.025 11.326 1.00 89.81 98 ILE A O 1
ATOM 787 N N . PHE A 1 99 ? -2.519 4.112 11.891 1.00 88.81 99 PHE A N 1
ATOM 788 C CA . PHE A 1 99 ? -2.631 3.929 13.325 1.00 88.81 99 PHE A CA 1
ATOM 789 C C . PHE A 1 99 ? -3.426 5.062 13.956 1.00 88.81 99 PHE A C 1
ATOM 791 O O . PHE A 1 99 ? -3.337 6.207 13.504 1.00 88.81 99 PHE A O 1
ATOM 798 N N . SER A 1 100 ? -4.152 4.741 15.023 1.00 88.44 100 SER A N 1
ATOM 799 C CA . SER A 1 100 ? -4.636 5.722 15.979 1.00 88.44 100 SER A CA 1
ATOM 800 C C . SER A 1 100 ? -3.639 5.885 17.120 1.00 88.44 100 SER A C 1
ATOM 802 O O . SER A 1 100 ? -3.164 4.894 17.659 1.00 88.44 100 SER A O 1
ATOM 804 N N . THR A 1 101 ? -3.345 7.122 17.494 1.00 86.75 101 THR A N 1
ATOM 805 C CA . THR A 1 101 ? -2.491 7.487 18.627 1.00 86.75 101 THR A CA 1
ATOM 806 C C . THR A 1 101 ? -3.305 7.789 19.892 1.00 86.75 101 THR A C 1
ATOM 808 O O . THR A 1 101 ? -2.730 8.185 20.897 1.00 86.75 101 THR A O 1
ATOM 811 N N . GLU A 1 102 ? -4.638 7.664 19.851 1.00 85.81 102 GLU A N 1
ATOM 812 C CA . GLU A 1 102 ? -5.527 7.786 21.018 1.00 85.81 102 GLU A CA 1
ATOM 813 C C . GLU A 1 102 ? -6.700 6.787 20.912 1.00 85.81 102 GLU A C 1
ATOM 815 O O . GLU A 1 102 ? -6.831 6.046 19.938 1.00 85.81 102 GLU A O 1
ATOM 820 N N . THR A 1 103 ? -7.571 6.783 21.923 1.00 84.44 103 THR A N 1
ATOM 821 C CA . THR A 1 103 ? -8.819 6.004 22.004 1.00 84.44 103 THR A CA 1
ATOM 822 C C . THR A 1 103 ? -9.733 6.233 20.794 1.00 84.44 103 THR A C 1
ATOM 824 O O . THR A 1 103 ? -10.115 7.369 20.490 1.00 84.44 103 THR A O 1
ATOM 827 N N . LEU A 1 104 ? -10.203 5.147 20.174 1.00 85.88 104 LEU A N 1
ATOM 828 C CA . LEU A 1 104 ? -11.269 5.198 19.174 1.00 85.88 104 LEU A CA 1
ATOM 829 C C . LEU A 1 104 ? -12.636 5.135 19.867 1.00 85.88 104 LEU A C 1
ATOM 831 O O . LEU A 1 104 ? -12.979 4.140 20.496 1.00 85.88 104 LEU A O 1
ATOM 835 N N . GLN A 1 105 ? -13.435 6.198 19.744 1.00 86.44 105 GLN A N 1
ATOM 836 C CA . GLN A 1 105 ? -14.777 6.277 20.335 1.00 86.44 105 GLN A CA 1
ATOM 837 C C . GLN A 1 105 ? -15.855 5.845 19.335 1.00 86.44 105 GLN A C 1
ATOM 839 O O . GLN A 1 105 ? -15.886 6.355 18.214 1.00 86.44 105 GLN A O 1
ATOM 844 N N . ALA A 1 106 ? -16.755 4.956 19.766 1.00 88.75 106 ALA A N 1
ATOM 845 C CA . ALA A 1 106 ? -17.860 4.449 18.954 1.00 88.75 106 ALA A CA 1
ATOM 846 C C . ALA A 1 106 ? -18.780 5.564 18.426 1.00 88.75 106 ALA A C 1
ATOM 848 O O . ALA A 1 106 ? -18.946 6.611 19.054 1.00 88.75 106 ALA A O 1
ATOM 849 N N . GLY A 1 107 ? -19.397 5.321 17.267 1.00 86.12 107 GLY A N 1
ATOM 850 C CA . GLY A 1 107 ? -20.359 6.239 16.647 1.00 86.12 107 GLY A CA 1
ATOM 851 C C . GLY A 1 107 ? -19.724 7.440 15.940 1.00 86.12 107 GLY A C 1
ATOM 852 O O . GLY A 1 107 ? -20.439 8.331 15.482 1.00 86.12 107 GLY A O 1
ATOM 853 N N . LYS A 1 108 ? -18.390 7.483 15.833 1.00 82.19 108 LYS A N 1
ATOM 854 C CA . LYS A 1 108 ? -17.670 8.480 15.034 1.00 82.19 108 LYS A CA 1
ATOM 855 C C . LYS A 1 108 ? -17.267 7.901 13.682 1.00 82.19 108 LYS A C 1
ATOM 857 O O . LYS A 1 108 ? -16.767 6.781 13.604 1.00 82.19 108 LYS A O 1
ATOM 862 N N . THR A 1 109 ? -17.392 8.726 12.644 1.00 86.94 109 THR A N 1
ATOM 863 C CA . THR A 1 109 ? -16.777 8.483 11.335 1.00 86.94 109 THR A CA 1
ATOM 864 C C . THR A 1 109 ? -15.622 9.452 11.143 1.00 86.94 109 THR A C 1
ATOM 866 O O . THR A 1 109 ? -15.810 10.672 11.150 1.00 86.94 109 THR A O 1
ATOM 869 N N . ILE A 1 110 ? -14.415 8.916 10.979 1.00 87.69 110 ILE A N 1
ATOM 870 C CA . ILE A 1 110 ? -13.215 9.707 10.709 1.00 87.69 110 ILE A CA 1
ATOM 871 C C . ILE A 1 110 ? -12.996 9.730 9.200 1.00 87.69 110 ILE A C 1
ATOM 873 O O . ILE A 1 110 ? -12.753 8.701 8.578 1.00 87.69 110 ILE A O 1
ATOM 877 N N . GLU A 1 111 ? -13.075 10.921 8.618 1.00 90.31 111 GLU A N 1
ATOM 878 C CA . GLU A 1 111 ? -12.804 11.151 7.201 1.00 90.31 111 GLU A CA 1
ATOM 879 C C . GLU A 1 111 ? -11.380 11.685 7.029 1.00 90.31 111 GLU A C 1
ATOM 881 O O . GLU A 1 111 ? -11.014 12.723 7.590 1.00 90.31 111 GLU A O 1
ATOM 886 N N . LEU A 1 112 ? -10.584 10.981 6.231 1.00 90.25 112 LEU A N 1
ATOM 887 C CA . LEU A 1 112 ? -9.182 11.276 5.975 1.00 90.25 112 LEU A CA 1
ATOM 888 C C . LEU A 1 112 ? -8.920 11.334 4.470 1.00 90.25 112 LEU A C 1
ATOM 890 O O . LEU A 1 112 ? -9.586 10.670 3.678 1.00 90.25 112 LEU A O 1
ATOM 894 N N . GLN A 1 113 ? -7.897 12.087 4.069 1.00 93.31 113 GLN A N 1
ATOM 895 C CA . GLN A 1 113 ? -7.374 12.029 2.709 1.00 93.31 113 GLN A CA 1
ATOM 896 C C . GLN A 1 113 ? -5.944 11.506 2.752 1.00 93.31 113 GLN A C 1
ATOM 898 O O . GLN A 1 113 ? -5.068 12.127 3.352 1.00 93.31 113 GLN A O 1
ATOM 903 N N . ILE A 1 114 ? -5.685 10.379 2.098 1.00 94.81 114 ILE A N 1
ATOM 904 C CA . ILE A 1 114 ? -4.336 9.821 2.008 1.00 94.81 114 ILE A CA 1
ATOM 905 C C . ILE A 1 114 ? -3.784 10.113 0.627 1.00 94.81 114 ILE A C 1
ATOM 907 O O . ILE A 1 114 ? -4.471 9.969 -0.382 1.00 94.81 114 ILE A O 1
ATOM 911 N N . LYS A 1 115 ? -2.535 10.561 0.591 1.00 96.56 115 LYS A N 1
ATOM 912 C CA . LYS A 1 115 ? -1.816 10.901 -0.625 1.00 96.56 115 LYS A CA 1
ATOM 913 C C . LYS A 1 115 ? -0.637 9.955 -0.802 1.00 96.56 115 LYS A C 1
ATOM 915 O O . LYS A 1 115 ? 0.127 9.775 0.140 1.00 96.56 115 LYS A O 1
ATOM 920 N N . ALA A 1 116 ? -0.479 9.418 -2.004 1.00 97.62 116 ALA A N 1
ATOM 921 C CA . ALA A 1 116 ? 0.706 8.680 -2.425 1.00 97.62 116 ALA A CA 1
ATOM 922 C C . ALA A 1 116 ? 1.547 9.579 -3.338 1.00 97.62 116 ALA A C 1
ATOM 924 O O . ALA A 1 116 ? 0.988 10.324 -4.153 1.00 97.62 116 ALA A O 1
ATOM 925 N N . VAL A 1 117 ? 2.866 9.564 -3.159 1.00 97.69 117 VAL A N 1
ATOM 926 C CA . VAL A 1 117 ? 3.830 10.366 -3.926 1.00 97.69 117 VAL A CA 1
ATOM 927 C C . VAL A 1 117 ? 5.031 9.495 -4.259 1.00 97.69 117 VAL A C 1
ATOM 929 O O . VAL A 1 117 ? 5.552 8.854 -3.350 1.00 97.69 117 VAL A O 1
ATOM 932 N N . ASP A 1 118 ? 5.454 9.483 -5.519 1.00 97.44 118 ASP A N 1
ATOM 933 C CA . ASP A 1 118 ? 6.672 8.783 -5.926 1.00 97.44 118 ASP A CA 1
ATOM 934 C C . ASP A 1 118 ? 7.949 9.570 -5.583 1.00 97.44 118 ASP A C 1
ATOM 936 O O . ASP A 1 118 ? 7.916 10.734 -5.161 1.00 97.44 118 ASP A O 1
ATOM 940 N N . GLY A 1 119 ? 9.096 8.913 -5.730 1.00 94.56 119 GLY A N 1
ATOM 941 C CA . GLY A 1 119 ? 10.410 9.490 -5.483 1.00 94.56 119 GLY A CA 1
ATOM 942 C C . GLY A 1 119 ? 11.048 10.180 -6.689 1.00 94.56 119 GLY A C 1
ATOM 943 O O . GLY A 1 119 ? 12.183 10.655 -6.540 1.00 94.56 119 GLY A O 1
ATOM 944 N N . GLY A 1 120 ? 10.386 10.238 -7.849 1.00 93.00 120 GLY A N 1
ATOM 945 C CA . GLY A 1 120 ? 10.971 10.739 -9.093 1.00 93.00 120 GLY A CA 1
ATOM 946 C C . GLY A 1 120 ? 11.432 12.200 -9.015 1.00 93.00 120 GLY A C 1
ATOM 947 O O . GLY A 1 120 ? 11.041 12.960 -8.128 1.00 93.00 120 GLY A O 1
ATOM 948 N N . GLU A 1 121 ? 12.295 12.622 -9.946 1.00 90.62 121 GLU A N 1
ATOM 949 C CA . GLU A 1 121 ? 12.852 13.990 -9.956 1.00 90.62 121 GLU A CA 1
ATOM 950 C C . GLU A 1 121 ? 11.760 15.067 -10.058 1.00 90.62 121 GLU A C 1
ATOM 952 O O . GLU A 1 121 ? 11.823 16.095 -9.382 1.00 90.62 121 GLU A O 1
ATOM 957 N N . THR A 1 122 ? 10.715 14.787 -10.839 1.00 94.31 122 THR A N 1
ATOM 958 C CA . THR A 1 122 ? 9.441 15.509 -10.812 1.00 94.31 122 THR A CA 1
ATOM 959 C C . THR A 1 122 ? 8.374 14.620 -10.164 1.00 94.31 122 THR A C 1
ATOM 961 O O . THR A 1 122 ? 7.753 13.832 -10.885 1.00 94.31 122 THR A O 1
ATOM 964 N N . PRO A 1 123 ? 8.132 14.726 -8.839 1.00 95.69 123 PRO A N 1
ATOM 965 C CA . PRO A 1 123 ? 7.297 13.765 -8.130 1.00 95.69 123 PRO A CA 1
ATOM 966 C C . PRO A 1 123 ? 5.836 13.827 -8.555 1.00 95.69 123 PRO A C 1
ATOM 968 O O . PRO A 1 123 ? 5.176 14.876 -8.403 1.00 95.69 123 PRO A O 1
ATOM 971 N N . ARG A 1 124 ? 5.290 12.699 -8.995 1.00 97.12 124 ARG A N 1
ATOM 972 C CA . ARG A 1 124 ? 3.869 12.556 -9.300 1.00 97.12 124 ARG A CA 1
ATOM 973 C C . ARG A 1 124 ? 3.146 11.964 -8.092 1.00 97.12 124 ARG A C 1
ATOM 975 O O . ARG A 1 124 ? 3.715 11.699 -7.035 1.00 97.12 124 ARG A O 1
ATOM 982 N N . ARG A 1 125 ? 1.814 12.034 -8.130 1.00 96.94 125 ARG A N 1
ATOM 983 C CA . ARG A 1 125 ? 0.977 11.849 -6.935 1.00 96.94 125 ARG A CA 1
ATOM 984 C C . ARG A 1 125 ? -0.456 11.483 -7.270 1.00 96.94 125 ARG A C 1
ATOM 986 O O . ARG A 1 125 ? -1.005 11.951 -8.269 1.00 96.94 125 ARG A O 1
ATOM 993 N N . SER A 1 126 ? -1.092 10.782 -6.345 1.00 97.44 126 SER A N 1
ATOM 994 C CA . SER A 1 126 ? -2.540 10.576 -6.309 1.00 97.44 126 SER A CA 1
ATOM 995 C C . SER A 1 126 ? -3.072 10.710 -4.887 1.00 97.44 126 SER A C 1
ATOM 997 O O . SER A 1 126 ? -2.321 10.908 -3.927 1.00 97.44 126 SER A O 1
ATOM 999 N N . SER A 1 127 ? -4.394 10.698 -4.734 1.00 96.44 127 SER A N 1
ATOM 1000 C CA . SER A 1 127 ? -5.038 10.764 -3.425 1.00 96.44 127 SER A CA 1
ATOM 1001 C C . SER A 1 127 ? -6.308 9.927 -3.401 1.00 96.44 127 SER A C 1
ATOM 1003 O O . SER A 1 127 ? -7.000 9.830 -4.411 1.00 96.44 127 SER A O 1
ATOM 1005 N N . MET A 1 128 ? -6.608 9.377 -2.230 1.00 95.31 128 MET A N 1
ATOM 1006 C CA . MET A 1 128 ? -7.791 8.577 -1.926 1.00 95.31 128 MET A CA 1
ATOM 1007 C C . MET A 1 128 ? -8.468 9.131 -0.668 1.00 95.31 128 MET A C 1
ATOM 1009 O O . MET A 1 128 ? -7.791 9.652 0.226 1.00 95.31 128 MET A O 1
ATOM 1013 N N . ARG A 1 129 ? -9.799 9.030 -0.600 1.00 94.56 129 ARG A N 1
ATOM 1014 C CA . ARG A 1 129 ? -10.561 9.284 0.630 1.00 94.56 129 ARG A CA 1
ATOM 1015 C C . ARG A 1 129 ? -10.643 8.012 1.465 1.00 94.56 129 ARG A C 1
ATOM 1017 O O . ARG A 1 129 ? -10.875 6.939 0.921 1.00 94.56 129 ARG A O 1
ATOM 1024 N N . LEU A 1 130 ? -10.457 8.134 2.770 1.00 92.06 130 LEU A N 1
ATOM 1025 C CA . LEU A 1 130 ? -10.607 7.040 3.719 1.00 92.06 130 LEU A CA 1
ATOM 1026 C C . LEU A 1 130 ? -11.673 7.409 4.749 1.00 92.06 130 LEU A C 1
ATOM 1028 O O . LEU A 1 130 ? -11.559 8.445 5.404 1.00 92.06 130 LEU A O 1
ATOM 1032 N N . PHE A 1 131 ? -12.667 6.544 4.900 1.00 91.31 131 PHE A N 1
ATOM 1033 C CA . PHE A 1 131 ? -13.708 6.631 5.914 1.00 91.31 131 PHE A CA 1
ATOM 1034 C C . PHE A 1 131 ? -13.480 5.531 6.948 1.00 91.31 131 PHE A C 1
ATOM 1036 O O . PHE A 1 131 ? -13.508 4.349 6.617 1.00 91.31 131 PHE A O 1
ATOM 1043 N N . VAL A 1 132 ? -13.223 5.919 8.195 1.00 89.81 132 VAL A N 1
ATOM 1044 C CA . VAL A 1 132 ? -13.057 4.994 9.322 1.00 89.81 132 VAL A CA 1
ATOM 1045 C C . VAL A 1 132 ? -14.306 5.066 10.186 1.00 89.81 132 VAL A C 1
ATOM 1047 O O . VAL A 1 132 ? -14.525 6.072 10.861 1.00 89.81 132 VAL A O 1
ATOM 1050 N N . MET A 1 133 ? -15.126 4.021 10.155 1.00 89.69 133 MET A N 1
ATOM 1051 C CA . MET A 1 133 ? -16.295 3.867 11.014 1.00 89.69 133 MET A CA 1
ATOM 1052 C C . MET A 1 133 ? -15.890 3.178 12.314 1.00 89.69 133 MET A C 1
ATOM 1054 O O . MET A 1 133 ? -15.357 2.069 12.289 1.00 89.69 133 MET A O 1
ATOM 1058 N N . VAL A 1 134 ? -16.140 3.825 13.453 1.00 88.75 134 VAL A N 1
ATOM 1059 C CA . VAL A 1 134 ? -15.858 3.230 14.763 1.00 88.75 134 VAL A CA 1
ATOM 1060 C C . VAL A 1 134 ? -17.124 2.584 15.320 1.00 88.75 134 VAL A C 1
ATOM 1062 O O . VAL A 1 134 ? -18.074 3.275 15.699 1.00 88.75 134 VAL A O 1
ATOM 1065 N N . LEU A 1 135 ? -17.131 1.256 15.372 1.00 87.25 135 LEU A N 1
ATOM 1066 C CA . LEU A 1 135 ? -18.224 0.453 15.913 1.00 87.25 135 LEU A CA 1
ATOM 1067 C C . LEU A 1 135 ? -18.116 0.319 17.443 1.00 87.25 135 LEU A C 1
ATOM 1069 O O . LEU A 1 135 ? -17.016 0.433 17.988 1.00 87.25 135 LEU A O 1
ATOM 1073 N N . PRO A 1 136 ? -19.224 0.079 18.167 1.00 85.19 136 PRO A N 1
ATOM 1074 C CA . PRO A 1 136 ? -19.178 -0.276 19.587 1.00 85.19 136 PRO A CA 1
ATOM 1075 C C . PRO A 1 136 ? -18.315 -1.519 19.832 1.00 85.19 136 PRO A C 1
ATOM 1077 O O . PRO A 1 136 ? -18.264 -2.396 18.975 1.00 85.19 136 PRO A O 1
ATOM 1080 N N . ARG A 1 137 ? -17.655 -1.607 20.994 1.00 79.06 137 ARG A N 1
ATOM 1081 C CA . ARG A 1 137 ? -16.932 -2.823 21.402 1.00 79.06 137 ARG A CA 1
ATOM 1082 C C . ARG A 1 137 ? -17.860 -4.041 21.392 1.00 79.06 137 ARG A C 1
ATOM 1084 O O . ARG A 1 137 ? -19.038 -3.911 21.730 1.00 79.06 137 ARG A O 1
ATOM 1091 N N . LYS A 1 138 ? -17.309 -5.212 21.057 1.00 71.50 138 LYS A N 1
ATOM 1092 C CA . LYS A 1 138 ? -17.956 -6.485 21.388 1.00 71.50 138 LYS A CA 1
ATOM 1093 C C . LYS A 1 138 ? -17.991 -6.627 22.911 1.00 71.50 138 LYS A C 1
ATOM 1095 O O . LYS A 1 138 ? -17.042 -6.243 23.588 1.00 71.50 138 LYS A O 1
ATOM 1100 N N . VAL A 1 139 ? -19.109 -7.125 23.425 1.00 72.56 139 VAL A N 1
ATOM 1101 C CA . VAL A 1 139 ? -19.237 -7.511 24.831 1.00 72.56 139 VAL A CA 1
ATOM 1102 C C . VAL A 1 139 ? -18.689 -8.926 24.929 1.00 72.56 139 VAL A C 1
ATOM 1104 O O . VAL A 1 139 ? -19.232 -9.808 24.266 1.00 72.56 139 VAL A O 1
ATOM 1107 N N . ALA A 1 140 ? -17.618 -9.123 25.697 1.00 68.19 140 ALA A N 1
ATOM 1108 C CA . ALA A 1 140 ? -17.122 -10.465 25.970 1.00 68.19 140 ALA A CA 1
ATOM 1109 C C . ALA A 1 140 ? -18.158 -11.250 26.775 1.00 68.19 140 ALA A C 1
ATOM 1111 O O . ALA A 1 140 ? -18.752 -10.734 27.729 1.00 68.19 140 ALA A O 1
ATOM 1112 N N . VAL A 1 141 ? -18.373 -12.500 26.382 1.00 72.81 141 VAL A N 1
ATOM 1113 C CA . VAL A 1 141 ? -19.100 -13.470 27.197 1.00 72.81 141 VAL A CA 1
ATOM 1114 C C . VAL A 1 141 ? -18.119 -14.034 28.227 1.00 72.81 141 VAL A C 1
ATOM 1116 O O . VAL A 1 141 ? -16.944 -14.214 27.934 1.00 72.81 141 VAL A O 1
ATOM 1119 N N . LEU A 1 142 ? -18.569 -14.282 29.458 1.00 73.50 142 LEU A N 1
ATOM 1120 C CA . LEU A 1 142 ? -17.736 -14.974 30.447 1.00 73.50 142 LEU A CA 1
ATOM 1121 C C . LEU A 1 142 ? -17.490 -16.413 29.972 1.00 73.50 142 LEU A C 1
ATOM 1123 O O . LEU A 1 142 ? -18.452 -17.131 29.710 1.00 73.50 142 LEU A O 1
ATOM 1127 N N . GLY A 1 143 ? -16.229 -16.827 29.877 1.00 75.81 143 GLY A N 1
ATOM 1128 C CA . GLY A 1 143 ? -15.845 -18.152 29.395 1.00 75.81 143 GLY A CA 1
ATOM 1129 C C . GLY A 1 143 ? -14.343 -18.256 29.133 1.00 75.81 143 GLY A C 1
ATOM 1130 O O . GLY A 1 143 ? -13.589 -17.380 29.551 1.00 75.81 143 GLY A O 1
ATOM 1131 N N . ASN A 1 144 ? -13.940 -19.345 28.477 1.00 76.31 144 ASN A N 1
ATOM 1132 C CA . ASN A 1 144 ? -12.577 -19.602 28.006 1.00 76.31 144 ASN A CA 1
ATOM 1133 C C . ASN A 1 144 ? -12.654 -20.281 26.629 1.00 76.31 144 ASN A C 1
ATOM 1135 O O . ASN A 1 144 ? -12.525 -21.500 26.531 1.00 76.31 144 ASN A O 1
ATOM 1139 N N . SER A 1 145 ? -12.970 -19.520 25.582 1.00 80.44 145 SER A N 1
ATOM 1140 C CA . SER A 1 145 ? -13.085 -20.029 24.211 1.00 80.44 145 SER A CA 1
ATOM 1141 C C . SER A 1 145 ? -11.844 -19.625 23.411 1.00 80.44 145 SER A C 1
ATOM 1143 O O . SER A 1 145 ? -11.613 -18.440 23.188 1.00 80.44 145 SER A O 1
ATOM 1145 N N . PRO A 1 146 ? -11.026 -20.572 22.924 1.00 83.06 146 PRO A N 1
ATOM 1146 C CA . PRO A 1 146 ? -9.841 -20.214 22.154 1.00 83.06 146 PRO A CA 1
ATOM 1147 C C . PRO A 1 146 ? -10.218 -19.560 20.808 1.00 83.06 146 PRO A C 1
ATOM 1149 O O . PRO A 1 146 ? -11.246 -19.915 20.218 1.00 83.06 146 PRO A O 1
ATOM 1152 N N . PRO A 1 147 ? -9.371 -18.661 20.262 1.00 86.19 147 PRO A N 1
ATOM 1153 C CA . PRO A 1 147 ? -9.566 -18.121 18.923 1.00 86.19 147 PRO A CA 1
ATOM 1154 C C . PRO A 1 147 ? -9.601 -19.232 17.874 1.00 86.19 147 PRO A C 1
ATOM 1156 O O . PRO A 1 147 ? -8.632 -19.977 17.719 1.00 86.19 147 PRO A O 1
ATOM 1159 N N . LYS A 1 148 ? -10.682 -19.295 17.098 1.00 86.88 148 LYS A N 1
ATOM 1160 C CA . LYS A 1 148 ? -10.848 -20.264 16.009 1.00 86.88 148 LYS A CA 1
ATOM 1161 C C . LYS A 1 148 ? -11.274 -19.586 14.719 1.00 86.88 148 LYS A C 1
ATOM 1163 O O . LYS A 1 148 ? -12.100 -18.678 14.732 1.00 86.88 148 LYS A O 1
ATOM 1168 N N . PHE A 1 149 ? -10.735 -20.035 13.589 1.00 86.56 149 PHE A N 1
ATOM 1169 C CA . PHE A 1 149 ? -11.314 -19.704 12.288 1.00 86.56 149 PHE A CA 1
ATOM 1170 C C . PHE A 1 149 ? -12.598 -20.507 12.083 1.00 86.56 149 PHE A C 1
ATOM 1172 O O . PHE A 1 149 ? -12.691 -21.651 12.523 1.00 86.56 149 PHE A O 1
ATOM 1179 N N . LEU A 1 150 ? -13.566 -19.935 11.366 1.00 82.25 150 LEU A N 1
ATOM 1180 C CA . LEU A 1 150 ? -14.796 -20.654 11.010 1.00 82.25 150 LEU A CA 1
ATOM 1181 C C . LEU A 1 150 ? -14.560 -21.795 10.005 1.00 82.25 150 LEU A C 1
ATOM 1183 O O . LEU A 1 150 ? -15.449 -22.609 9.771 1.00 82.25 150 LEU A O 1
ATOM 1187 N N . SER A 1 151 ? -13.380 -21.861 9.385 1.00 83.56 151 SER A N 1
ATOM 1188 C CA . SER A 1 151 ? -12.985 -22.958 8.498 1.00 83.56 151 SER A CA 1
ATOM 1189 C C . SER A 1 151 ? -11.483 -23.219 8.602 1.00 83.56 151 SER A C 1
ATOM 1191 O O . SER A 1 151 ? -10.699 -22.287 8.789 1.00 83.56 151 SER A O 1
ATOM 1193 N N . ARG A 1 152 ? -11.084 -24.492 8.486 1.00 79.12 152 ARG A N 1
ATOM 1194 C CA . ARG A 1 152 ? -9.676 -24.921 8.579 1.00 79.12 152 ARG A CA 1
ATOM 1195 C C . ARG A 1 152 ? -8.917 -24.786 7.252 1.00 79.12 152 ARG A C 1
ATOM 1197 O O . ARG A 1 152 ? -7.710 -24.567 7.266 1.00 79.12 152 ARG A O 1
ATOM 1204 N N . VAL A 1 153 ? -9.616 -24.871 6.118 1.00 81.12 153 VAL A N 1
ATOM 1205 C CA . VAL A 1 153 ? -9.024 -24.836 4.772 1.00 81.12 153 VAL A CA 1
ATOM 1206 C C . VAL A 1 153 ? -9.777 -23.842 3.890 1.00 81.12 153 VAL A C 1
ATOM 1208 O O . VAL A 1 153 ? -11.005 -23.814 3.886 1.00 81.12 153 VAL A O 1
ATOM 1211 N N . PHE A 1 154 ? -9.027 -23.036 3.136 1.00 81.12 154 PHE A N 1
ATOM 1212 C CA . PHE A 1 154 ? -9.548 -22.120 2.123 1.00 81.12 154 PHE A CA 1
ATOM 1213 C C . PHE A 1 154 ? -8.757 -22.316 0.829 1.00 81.12 154 PHE A C 1
ATOM 1215 O O . PHE A 1 154 ? -7.544 -22.100 0.808 1.00 81.12 154 PHE A O 1
ATOM 1222 N N . GLU A 1 155 ? -9.437 -22.704 -0.247 1.00 81.12 155 GLU A N 1
ATOM 1223 C CA . GLU A 1 155 ? -8.835 -22.865 -1.571 1.00 81.12 155 GLU A CA 1
ATOM 1224 C C . GLU A 1 155 ? -9.377 -21.802 -2.518 1.00 81.12 155 GLU A C 1
ATOM 1226 O O . GLU A 1 155 ? -10.566 -21.769 -2.822 1.00 81.12 155 GLU A O 1
ATOM 1231 N N . GLU A 1 156 ? -8.494 -20.933 -3.002 1.00 82.75 156 GLU A N 1
ATOM 1232 C CA . GLU A 1 156 ? -8.853 -19.855 -3.920 1.00 82.75 156 GLU A CA 1
ATOM 1233 C C . GLU A 1 156 ? -7.925 -19.863 -5.130 1.00 82.75 156 GLU A C 1
ATOM 1235 O O . GLU A 1 156 ? -6.719 -20.102 -5.019 1.00 82.75 156 GLU A O 1
ATOM 1240 N N . THR A 1 157 ? -8.483 -19.574 -6.304 1.00 78.50 157 THR A N 1
ATOM 1241 C CA . THR A 1 157 ? -7.714 -19.464 -7.548 1.00 78.50 157 THR A CA 1
ATOM 1242 C C . THR A 1 157 ? -7.682 -18.017 -8.006 1.00 78.50 157 THR A C 1
ATOM 1244 O O . THR A 1 157 ? -8.723 -17.421 -8.261 1.00 78.50 157 THR A O 1
ATOM 1247 N N . ILE A 1 158 ? -6.475 -17.478 -8.175 1.00 82.00 158 ILE A N 1
ATOM 1248 C CA . ILE A 1 158 ? -6.246 -16.159 -8.768 1.00 82.00 158 ILE A CA 1
ATOM 1249 C C . ILE A 1 158 ? -5.564 -16.289 -10.133 1.00 82.00 158 ILE A C 1
ATOM 1251 O O . ILE A 1 158 ? -4.777 -17.204 -10.380 1.00 82.00 158 ILE A O 1
ATOM 1255 N N . THR A 1 159 ? -5.858 -15.359 -11.029 1.00 76.19 159 THR A N 1
ATOM 1256 C CA . THR A 1 159 ? -5.381 -15.292 -12.412 1.00 76.19 159 THR A CA 1
ATOM 1257 C C . THR A 1 159 ? -4.741 -13.943 -12.672 1.00 76.19 159 THR A C 1
ATOM 1259 O O . THR A 1 159 ? -5.107 -12.967 -12.037 1.00 76.19 159 THR A O 1
ATOM 1262 N N . GLU A 1 160 ? -3.855 -13.826 -13.665 1.00 70.19 160 GLU A N 1
ATOM 1263 C CA . GLU A 1 160 ? -3.185 -12.556 -14.018 1.00 70.19 160 GLU A CA 1
ATOM 1264 C C . GLU A 1 160 ? -4.114 -11.372 -14.339 1.00 70.19 160 GLU A C 1
ATOM 1266 O O . GLU A 1 160 ? -3.655 -10.232 -14.406 1.00 70.19 160 GLU A O 1
ATOM 1271 N N . SER A 1 161 ? -5.409 -11.634 -14.519 1.00 73.44 161 SER A N 1
ATOM 1272 C CA . SER A 1 161 ? -6.435 -10.602 -14.665 1.00 73.44 161 SER A CA 1
ATOM 1273 C C . SER A 1 161 ? -6.849 -9.966 -13.331 1.00 73.44 161 SER A C 1
ATOM 1275 O O . SER A 1 161 ? -7.429 -8.880 -13.338 1.00 73.44 161 SER A O 1
ATOM 1277 N N . ASP A 1 162 ? -6.544 -10.603 -12.199 1.00 79.19 162 ASP A N 1
ATOM 1278 C CA . ASP A 1 162 ? -6.832 -10.097 -10.862 1.00 79.19 162 ASP A CA 1
ATOM 1279 C C . ASP A 1 162 ? -5.956 -8.891 -10.551 1.00 79.19 162 ASP A C 1
ATOM 1281 O O . ASP A 1 162 ? -4.723 -8.941 -10.509 1.00 79.19 162 ASP A O 1
ATOM 1285 N N . LEU A 1 163 ? -6.626 -7.764 -10.333 1.00 77.12 163 LEU A N 1
ATOM 1286 C CA . LEU A 1 163 ? -5.972 -6.485 -10.138 1.00 77.12 163 LEU A CA 1
ATOM 1287 C C . LEU A 1 163 ? -5.443 -6.363 -8.702 1.00 77.12 163 LEU A C 1
ATOM 1289 O O . LEU A 1 163 ? -6.216 -6.514 -7.741 1.00 77.12 163 LEU A O 1
ATOM 1293 N N . PRO A 1 164 ? -4.150 -6.034 -8.525 1.00 75.88 164 PRO A N 1
ATOM 1294 C CA . PRO A 1 164 ? -3.581 -5.771 -7.213 1.00 75.88 164 PRO A CA 1
ATOM 1295 C C . PRO A 1 164 ? -4.328 -4.659 -6.470 1.00 75.88 164 PRO A C 1
ATOM 1297 O O . PRO A 1 164 ? -4.608 -3.583 -6.997 1.00 75.88 164 PRO A O 1
ATOM 1300 N N . GLY A 1 165 ? -4.647 -4.925 -5.210 1.00 69.75 165 GLY A N 1
ATOM 1301 C CA . GLY A 1 165 ? -5.294 -4.029 -4.265 1.00 69.75 165 GLY A CA 1
ATOM 1302 C C . GLY A 1 165 ? -6.805 -3.864 -4.445 1.00 69.75 165 GLY A C 1
ATOM 1303 O O . GLY A 1 165 ? -7.428 -3.244 -3.577 1.00 69.75 165 GLY A O 1
ATOM 1304 N N . GLU A 1 166 ? -7.396 -4.424 -5.507 1.00 71.56 166 GLU A N 1
ATOM 1305 C CA . GLU A 1 166 ? -8.853 -4.554 -5.669 1.00 71.56 166 GLU A CA 1
ATOM 1306 C C . GLU A 1 166 ? -9.355 -5.959 -5.356 1.00 71.56 166 GLU A C 1
ATOM 1308 O O . GLU A 1 166 ? -10.419 -6.091 -4.746 1.00 71.56 166 GLU A O 1
ATOM 1313 N N . SER A 1 167 ? -8.579 -6.970 -5.752 1.00 77.12 167 SER A N 1
ATOM 1314 C CA . SER A 1 167 ? -8.956 -8.379 -5.667 1.00 77.12 167 SER A CA 1
ATOM 1315 C C . SER A 1 167 ? -8.880 -8.866 -4.222 1.00 77.12 167 SER A C 1
ATOM 1317 O O . SER A 1 167 ? -7.794 -9.024 -3.652 1.00 77.12 167 SER A O 1
ATOM 1319 N N . LEU A 1 168 ? -10.055 -9.048 -3.616 1.00 76.19 168 LEU A N 1
ATOM 1320 C CA . LEU A 1 168 ? -10.211 -9.797 -2.375 1.00 76.19 168 LEU A CA 1
ATOM 1321 C C . LEU A 1 168 ? -10.027 -11.272 -2.718 1.00 76.19 168 LEU A C 1
ATOM 1323 O O . LEU A 1 168 ? -10.779 -11.787 -3.535 1.00 76.19 168 LEU A O 1
ATOM 1327 N N . ILE A 1 169 ? -9.031 -11.911 -2.113 1.00 80.00 169 ILE A N 1
ATOM 1328 C CA . ILE A 1 169 ? -8.757 -13.332 -2.336 1.00 80.00 169 ILE A CA 1
ATOM 1329 C C . ILE A 1 169 ? -9.678 -14.146 -1.444 1.00 80.00 169 ILE A C 1
ATOM 1331 O O . ILE A 1 169 ? -10.467 -14.933 -1.933 1.00 80.00 169 ILE A O 1
ATOM 1335 N N . VAL A 1 170 ? -9.619 -13.898 -0.137 1.00 81.44 170 VAL A N 1
ATOM 1336 C CA . VAL A 1 170 ? -10.447 -14.609 0.832 1.00 81.44 170 VAL A CA 1
ATOM 1337 C C . VAL A 1 170 ? -10.827 -13.690 1.984 1.00 81.44 170 VAL A C 1
ATOM 1339 O O . VAL A 1 170 ? -10.065 -12.793 2.376 1.00 81.44 170 VAL A O 1
ATOM 1342 N N . LEU A 1 171 ? -12.032 -13.912 2.501 1.00 79.62 171 LEU A N 1
ATOM 1343 C CA . LEU A 1 171 ? -12.520 -13.362 3.755 1.00 79.62 171 LEU A CA 1
ATOM 1344 C C . LEU A 1 171 ? -12.452 -14.471 4.806 1.00 79.62 171 LEU A C 1
ATOM 1346 O O . LEU A 1 171 ? -13.161 -15.463 4.683 1.00 79.62 171 LEU A O 1
ATOM 1350 N N . LEU A 1 172 ? -11.598 -14.303 5.812 1.00 81.62 172 LEU A N 1
ATOM 1351 C CA . LEU A 1 172 ? -11.526 -15.212 6.950 1.00 81.62 172 LEU A CA 1
ATOM 1352 C C . LEU A 1 172 ? -12.223 -14.550 8.131 1.00 81.62 172 LEU A C 1
ATOM 1354 O O . LEU A 1 172 ? -11.863 -13.436 8.537 1.00 81.62 172 LEU A O 1
ATOM 1358 N N . ASP A 1 173 ? -13.190 -15.265 8.683 1.00 77.31 173 ASP A N 1
ATOM 1359 C CA . ASP A 1 173 ? -13.810 -14.929 9.951 1.00 77.31 173 ASP A CA 1
ATOM 1360 C C . ASP A 1 173 ? -13.228 -15.831 11.035 1.00 77.31 173 ASP A C 1
ATOM 1362 O O . ASP A 1 173 ? -13.010 -17.032 10.840 1.00 77.31 173 ASP A O 1
ATOM 1366 N N . ALA A 1 174 ? -12.927 -15.208 12.167 1.00 80.06 174 ALA A N 1
ATOM 1367 C CA . ALA A 1 174 ? -12.462 -15.882 13.359 1.00 80.06 174 ALA A CA 1
ATOM 1368 C C . ALA A 1 174 ? -13.312 -15.436 14.544 1.00 80.06 174 ALA A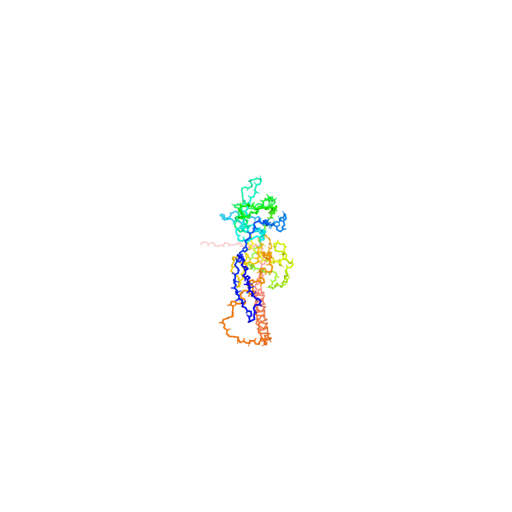 C 1
ATOM 1370 O O . ALA A 1 174 ? -13.721 -14.273 14.639 1.00 80.06 174 ALA A O 1
ATOM 1371 N N . GLU A 1 175 ? -13.571 -16.378 15.436 1.00 79.06 175 GLU A N 1
ATOM 1372 C CA . GLU A 1 175 ? -14.369 -16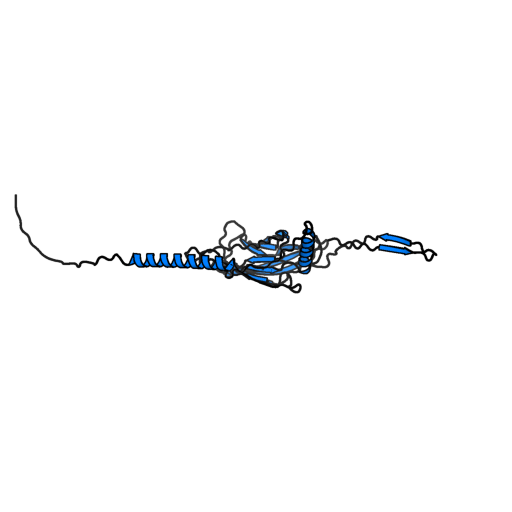.189 16.632 1.00 79.06 175 GLU A CA 1
ATOM 1373 C C . GLU A 1 175 ? -13.559 -16.531 17.873 1.00 79.06 175 GLU A C 1
ATOM 1375 O O . GLU A 1 175 ? -12.737 -17.441 17.884 1.00 79.06 175 GLU A O 1
ATOM 1380 N N . ASP A 1 176 ? -13.798 -15.731 18.896 1.00 82.94 176 ASP A N 1
ATOM 1381 C CA . ASP A 1 176 ? -13.333 -15.875 20.264 1.00 82.94 176 ASP A CA 1
ATOM 1382 C C . ASP A 1 176 ? -14.446 -15.191 21.065 1.00 82.94 176 ASP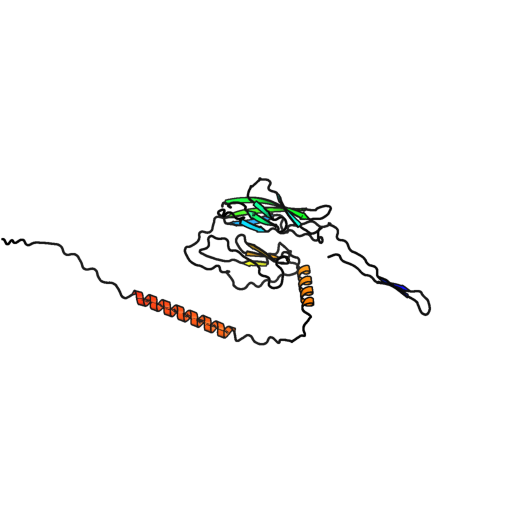 A C 1
ATOM 1384 O O . ASP A 1 176 ? -14.773 -14.022 20.812 1.00 82.94 176 ASP A O 1
ATOM 1388 N N . ALA A 1 177 ? -15.167 -15.978 21.860 1.00 76.88 177 ALA A N 1
ATOM 1389 C CA . ALA A 1 177 ? -16.428 -15.558 22.468 1.00 76.88 177 ALA A CA 1
ATOM 1390 C C . ALA A 1 177 ? -16.209 -14.688 23.719 1.00 76.88 177 ALA A C 1
ATOM 1392 O O . ALA A 1 177 ? -17.090 -13.913 24.105 1.00 76.88 177 ALA A O 1
ATOM 1393 N N . ASP A 1 178 ? -15.034 -14.801 24.325 1.00 75.19 178 ASP A N 1
ATOM 1394 C CA . ASP A 1 178 ? -14.626 -14.203 25.594 1.00 75.19 178 ASP A CA 1
ATOM 1395 C C . ASP A 1 178 ? -13.565 -13.108 25.432 1.00 75.19 178 ASP A C 1
ATOM 1397 O O . ASP A 1 178 ? -13.317 -12.336 26.360 1.00 75.19 178 ASP A O 1
ATOM 1401 N N . SER A 1 179 ? -13.001 -12.939 24.239 1.00 70.62 179 SER A N 1
ATOM 1402 C CA . SER A 1 179 ? -12.116 -11.820 23.941 1.00 70.62 179 SER A CA 1
ATOM 1403 C C . SER A 1 179 ? -12.885 -10.537 23.605 1.00 70.62 179 SER A C 1
ATOM 1405 O O . SER A 1 179 ? -13.562 -10.407 22.581 1.00 70.62 179 SER A O 1
ATOM 1407 N N . GLU A 1 180 ? -12.707 -9.515 24.450 1.00 66.38 180 GLU A N 1
ATOM 1408 C CA . GLU A 1 180 ? -12.980 -8.114 24.080 1.00 66.38 180 GLU A CA 1
ATOM 1409 C C . GLU A 1 180 ? -11.901 -7.533 23.146 1.00 66.38 180 GLU A C 1
ATOM 1411 O O . GLU A 1 180 ? -12.015 -6.390 22.680 1.00 66.38 180 GLU A O 1
ATOM 1416 N N . ASP A 1 181 ? -10.818 -8.282 22.936 1.00 57.25 181 ASP A N 1
ATOM 1417 C CA . ASP A 1 181 ? -9.576 -7.791 22.377 1.00 57.25 181 ASP A CA 1
ATOM 1418 C C . ASP A 1 181 ? -9.465 -7.995 20.868 1.00 57.25 181 ASP A C 1
ATOM 1420 O O . ASP A 1 181 ? -10.206 -8.704 20.184 1.00 57.25 181 ASP A O 1
ATOM 1424 N N . LYS A 1 182 ? -8.489 -7.282 20.315 1.00 63.47 182 LYS A N 1
ATOM 1425 C CA . LYS A 1 182 ? -8.176 -7.325 18.899 1.00 63.47 182 LYS A CA 1
ATOM 1426 C C . LYS A 1 182 ? -7.420 -8.614 18.578 1.00 63.47 182 LYS A C 1
ATOM 1428 O O . LYS A 1 182 ? -6.225 -8.704 18.856 1.00 63.47 182 LYS A O 1
ATOM 1433 N N . MET A 1 183 ? -8.075 -9.544 17.886 1.00 71.81 183 MET A N 1
ATOM 1434 C CA . MET A 1 183 ? -7.384 -10.663 17.244 1.00 71.81 183 MET A CA 1
ATOM 1435 C C . MET A 1 183 ? -6.259 -10.148 16.339 1.00 71.81 183 MET A C 1
ATOM 1437 O O . MET A 1 183 ? -6.440 -9.235 15.520 1.00 71.81 183 MET A O 1
ATOM 1441 N N . ARG A 1 184 ? -5.068 -10.726 16.502 1.00 71.62 184 ARG A N 1
ATOM 1442 C CA . ARG A 1 184 ? -3.908 -10.427 15.667 1.00 71.62 184 ARG A CA 1
ATOM 1443 C C . ARG A 1 184 ? -3.772 -11.514 14.616 1.00 71.62 184 ARG A C 1
ATOM 1445 O O . ARG A 1 184 ? -3.703 -12.688 14.946 1.00 71.62 184 ARG A O 1
ATOM 1452 N N . PHE A 1 185 ? -3.638 -11.093 13.367 1.00 75.94 185 PHE A N 1
ATOM 1453 C CA . PHE A 1 185 ? -3.465 -12.000 12.244 1.00 75.94 185 PHE A CA 1
ATOM 1454 C C . PHE A 1 185 ? -2.150 -11.711 11.530 1.00 75.94 185 PHE A C 1
ATOM 1456 O O . PHE A 1 185 ? -1.783 -10.550 11.319 1.00 75.94 185 PHE A O 1
ATOM 1463 N N . THR A 1 186 ? -1.454 -12.773 11.146 1.00 72.50 186 THR A N 1
ATOM 1464 C CA . THR A 1 186 ? -0.180 -12.729 10.424 1.00 72.50 186 THR A CA 1
ATOM 1465 C C . THR A 1 186 ? -0.217 -13.744 9.292 1.00 72.50 186 THR A C 1
ATOM 1467 O O . THR A 1 186 ? -0.646 -14.873 9.506 1.00 72.50 186 THR A O 1
ATOM 1470 N N . ILE A 1 187 ? 0.236 -13.353 8.099 1.00 74.31 187 ILE A N 1
ATOM 1471 C CA . ILE A 1 187 ? 0.573 -14.318 7.047 1.00 74.31 187 ILE A CA 1
ATOM 1472 C C . ILE A 1 187 ? 1.995 -14.773 7.335 1.00 74.31 187 ILE A C 1
ATOM 1474 O O . ILE A 1 187 ? 2.878 -13.932 7.486 1.00 74.31 187 ILE A O 1
ATOM 1478 N N . ILE A 1 188 ? 2.199 -16.082 7.396 1.00 70.75 188 ILE A N 1
ATOM 1479 C CA . ILE A 1 188 ? 3.525 -16.687 7.385 1.00 70.75 188 ILE A CA 1
ATOM 1480 C C . ILE A 1 188 ? 3.659 -17.348 6.017 1.00 70.75 188 ILE A C 1
ATOM 1482 O O . ILE A 1 188 ? 3.015 -18.360 5.750 1.00 70.75 188 ILE A O 1
ATOM 1486 N N . ASP A 1 189 ? 4.440 -16.738 5.128 1.00 67.31 189 ASP A N 1
ATOM 1487 C CA . ASP A 1 189 ? 4.808 -17.362 3.860 1.00 67.31 189 ASP A CA 1
ATOM 1488 C C . ASP A 1 189 ? 6.171 -18.034 4.035 1.00 67.31 189 ASP A C 1
ATOM 1490 O O . ASP A 1 189 ? 7.200 -17.370 4.135 1.00 67.31 189 ASP A O 1
ATOM 1494 N N . ASN A 1 190 ? 6.194 -19.366 4.058 1.00 56.78 190 ASN A N 1
ATOM 1495 C CA . ASN A 1 190 ? 7.436 -20.128 4.206 1.00 56.78 190 ASN A CA 1
ATOM 1496 C C . ASN A 1 190 ? 8.367 -20.027 2.978 1.00 56.78 190 ASN A C 1
ATOM 1498 O O . ASN A 1 190 ? 9.445 -20.625 2.983 1.00 56.78 190 ASN A O 1
ATOM 1502 N N . ARG A 1 191 ? 7.966 -19.322 1.910 1.00 55.31 191 ARG A N 1
ATOM 1503 C CA . ARG A 1 191 ? 8.695 -19.236 0.636 1.00 55.31 191 ARG A CA 1
ATOM 1504 C C . ARG A 1 191 ? 9.154 -17.821 0.274 1.00 55.31 191 ARG A C 1
ATOM 1506 O O . ARG A 1 191 ? 10.045 -17.700 -0.558 1.00 55.31 191 ARG A O 1
ATOM 1513 N N . LEU A 1 192 ? 8.621 -16.765 0.894 1.00 49.59 192 LEU A N 1
ATOM 1514 C CA . LEU A 1 192 ? 8.984 -15.369 0.608 1.00 49.59 192 LEU A CA 1
ATOM 1515 C C . LEU A 1 192 ? 9.445 -14.639 1.878 1.00 49.59 192 LEU A C 1
ATOM 1517 O O . LEU A 1 192 ? 8.890 -14.825 2.953 1.00 49.59 192 LEU A O 1
ATOM 1521 N N . LEU A 1 193 ? 10.446 -13.760 1.757 1.00 47.16 193 LEU A N 1
ATOM 1522 C CA . LEU A 1 193 ? 10.816 -12.836 2.839 1.00 47.16 193 LEU A CA 1
ATOM 1523 C C . LEU A 1 193 ? 9.666 -11.839 3.088 1.00 47.16 193 LEU A C 1
ATOM 1525 O O . LEU A 1 193 ? 9.043 -11.382 2.132 1.00 47.16 193 LEU A O 1
ATOM 1529 N N . ASP A 1 194 ? 9.419 -11.434 4.341 1.00 48.75 194 ASP A N 1
ATOM 1530 C CA . ASP A 1 194 ? 8.322 -10.519 4.738 1.00 48.75 194 ASP A CA 1
ATOM 1531 C C . ASP A 1 194 ? 8.222 -9.232 3.894 1.00 48.75 194 ASP A C 1
ATOM 1533 O O . ASP A 1 194 ? 7.132 -8.703 3.661 1.00 48.75 194 ASP A O 1
ATOM 1537 N N . SER A 1 195 ? 9.354 -8.714 3.408 1.00 47.59 195 SER A N 1
ATOM 1538 C CA . SER A 1 195 ? 9.413 -7.525 2.547 1.00 47.59 195 SER A CA 1
ATOM 1539 C C . SER A 1 195 ? 8.939 -7.759 1.106 1.00 47.59 195 SER A C 1
ATOM 1541 O O . SER A 1 195 ? 8.651 -6.790 0.411 1.00 47.59 195 SER A O 1
ATOM 1543 N N . ASP A 1 196 ? 8.846 -9.018 0.672 1.00 54.41 196 ASP A N 1
ATOM 1544 C CA . ASP A 1 196 ? 8.439 -9.460 -0.667 1.00 54.41 196 ASP A CA 1
ATOM 1545 C C . ASP A 1 196 ? 7.041 -10.093 -0.697 1.00 54.41 196 ASP A C 1
ATOM 1547 O O . ASP A 1 196 ? 6.613 -10.573 -1.753 1.00 54.41 196 ASP A O 1
ATOM 1551 N N . SER A 1 197 ? 6.310 -10.071 0.422 1.00 65.19 197 SER A N 1
ATOM 1552 C CA . SER A 1 197 ? 4.953 -10.615 0.501 1.00 65.19 197 SER A CA 1
ATOM 1553 C C . SER A 1 197 ? 4.037 -9.997 -0.557 1.00 65.19 197 SER A C 1
ATOM 1555 O O . SER A 1 197 ? 3.801 -8.788 -0.599 1.00 65.19 197 SER A O 1
ATOM 1557 N N . LYS A 1 198 ? 3.506 -10.861 -1.423 1.00 71.75 198 LYS A N 1
ATOM 1558 C CA . LYS A 1 198 ? 2.599 -10.510 -2.526 1.00 71.75 198 LYS A CA 1
ATOM 1559 C C . LYS A 1 198 ? 1.138 -10.435 -2.093 1.00 71.75 198 LYS A C 1
ATOM 1561 O O . LYS A 1 198 ? 0.274 -10.008 -2.860 1.00 71.75 198 LYS A O 1
ATOM 1566 N N . PHE A 1 199 ? 0.894 -10.810 -0.844 1.00 76.06 199 PHE A N 1
ATOM 1567 C CA . PHE A 1 199 ? -0.394 -10.816 -0.186 1.00 76.06 199 PHE A CA 1
ATOM 1568 C C . PHE A 1 199 ? -0.356 -9.903 1.031 1.00 76.06 199 PHE A C 1
ATOM 1570 O O . PHE A 1 199 ? 0.684 -9.697 1.657 1.00 76.06 199 PHE A O 1
ATOM 1577 N N . GLN A 1 200 ? -1.509 -9.347 1.373 1.00 73.44 200 GLN A N 1
ATOM 1578 C CA . GLN A 1 200 ? -1.649 -8.489 2.535 1.00 73.44 200 GLN A CA 1
ATOM 1579 C C . GLN A 1 200 ? -2.880 -8.885 3.342 1.00 73.44 200 GLN A C 1
ATOM 1581 O O . GLN A 1 200 ? -3.959 -9.022 2.774 1.00 73.44 200 GLN A O 1
ATOM 1586 N N . ILE A 1 201 ? -2.727 -8.947 4.668 1.00 75.31 201 ILE A N 1
ATOM 1587 C CA . ILE A 1 201 ? -3.857 -8.934 5.597 1.00 75.31 201 ILE A CA 1
ATOM 1588 C C . ILE A 1 201 ? -4.358 -7.504 5.800 1.00 75.31 201 ILE A C 1
ATOM 1590 O O . ILE A 1 201 ? -3.595 -6.601 6.169 1.00 75.31 201 ILE A O 1
ATOM 1594 N N . ARG A 1 202 ? -5.668 -7.322 5.654 1.00 72.38 202 ARG A N 1
ATOM 1595 C CA . ARG A 1 202 ? -6.407 -6.228 6.289 1.00 72.38 202 ARG A CA 1
ATOM 1596 C C . ARG A 1 202 ? -7.325 -6.817 7.346 1.00 72.38 202 ARG A C 1
ATOM 1598 O O . ARG A 1 202 ? -8.227 -7.572 7.011 1.00 72.38 202 ARG A O 1
ATOM 1605 N N . ALA A 1 203 ? -7.062 -6.486 8.605 1.00 63.19 203 ALA A N 1
ATOM 1606 C CA . ALA A 1 203 ? -7.817 -6.964 9.756 1.00 63.19 203 ALA A CA 1
ATOM 1607 C C . ALA A 1 203 ? -8.441 -5.760 10.461 1.00 63.19 203 ALA A C 1
ATOM 1609 O O . ALA A 1 203 ? -7.790 -5.094 11.272 1.00 63.19 203 ALA A O 1
ATOM 1610 N N . SER A 1 204 ? -9.677 -5.450 10.075 1.00 60.78 204 SER A N 1
ATOM 1611 C CA . SER A 1 204 ? -10.452 -4.332 10.620 1.00 60.78 204 SER A CA 1
ATOM 1612 C C . SER A 1 204 ? -11.688 -4.827 11.387 1.00 60.78 204 SE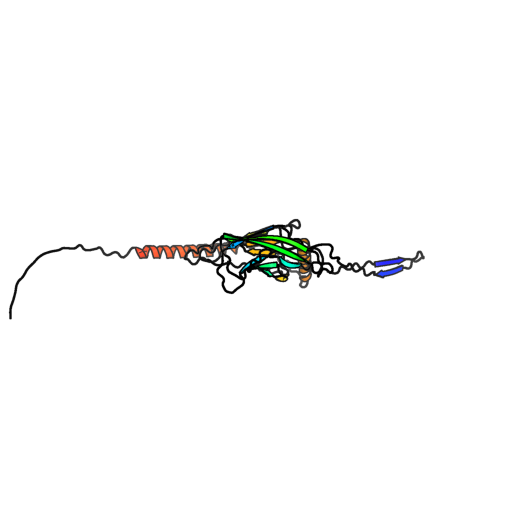R A C 1
ATOM 1614 O O . SER A 1 204 ? -11.893 -4.398 12.520 1.00 60.78 204 SER A O 1
ATOM 1616 N N . LEU A 1 205 ? -12.399 -5.826 10.841 1.00 61.59 205 LEU A N 1
ATOM 1617 C CA . LEU A 1 205 ? -13.398 -6.660 11.543 1.00 61.59 205 LEU A CA 1
ATOM 1618 C C . LEU A 1 205 ? -13.239 -8.151 11.217 1.00 61.59 205 LEU A C 1
ATOM 1620 O O . LEU A 1 205 ? -13.287 -8.981 12.112 1.00 61.59 205 LEU A O 1
ATOM 1624 N N . SER A 1 206 ? -12.994 -8.446 9.943 1.00 60.38 206 SER A N 1
ATOM 1625 C CA . SER A 1 206 ? -12.611 -9.761 9.422 1.00 60.38 206 SER A CA 1
ATOM 1626 C C . SER A 1 206 ? -11.220 -9.663 8.804 1.00 60.38 206 SER A C 1
ATOM 1628 O O . SER A 1 206 ? -10.743 -8.559 8.500 1.00 60.38 206 SER A O 1
ATOM 1630 N N . VAL A 1 207 ? -10.583 -10.805 8.569 1.00 64.00 207 VAL A N 1
ATOM 1631 C CA . VAL A 1 207 ? -9.297 -10.873 7.875 1.00 64.00 207 VAL A CA 1
ATOM 1632 C C . VAL A 1 207 ? -9.545 -10.943 6.386 1.00 64.00 207 VAL A C 1
ATOM 1634 O O . VAL A 1 207 ? -10.140 -11.883 5.876 1.00 64.00 207 VAL A O 1
ATOM 1637 N N . LYS A 1 208 ? -9.059 -9.943 5.665 1.00 73.50 208 LYS A N 1
ATOM 1638 C CA . LYS A 1 208 ? -9.075 -9.933 4.205 1.00 73.50 208 LYS A CA 1
ATOM 1639 C C . LYS A 1 208 ? -7.672 -10.193 3.710 1.00 73.50 208 LYS A C 1
ATOM 1641 O O . LYS A 1 208 ? -6.778 -9.405 4.023 1.00 73.50 208 LYS A O 1
ATOM 1646 N N . VAL A 1 209 ? -7.493 -11.244 2.918 1.00 71.75 209 VAL A N 1
ATOM 1647 C CA . VAL A 1 209 ? -6.262 -11.445 2.151 1.00 71.75 209 VAL A CA 1
ATOM 1648 C C . VAL A 1 209 ? -6.448 -10.782 0.795 1.00 71.75 209 VAL A C 1
ATOM 1650 O O . VAL A 1 209 ? -7.424 -11.037 0.092 1.00 71.75 209 VAL A O 1
ATOM 1653 N N . ILE A 1 210 ? -5.545 -9.871 0.452 1.00 73.31 210 ILE A N 1
ATOM 1654 C CA . ILE A 1 210 ? -5.638 -9.060 -0.763 1.00 73.31 210 ILE A CA 1
ATOM 1655 C C . ILE A 1 210 ? -4.357 -9.236 -1.565 1.00 73.31 210 ILE A C 1
ATOM 1657 O O . ILE A 1 210 ? -3.259 -9.178 -1.004 1.00 73.31 210 ILE A O 1
ATOM 1661 N N . LEU A 1 211 ? -4.500 -9.412 -2.878 1.00 73.38 211 LEU A N 1
ATOM 1662 C CA . LEU A 1 211 ? -3.375 -9.406 -3.806 1.00 73.38 211 LEU A CA 1
ATOM 1663 C C . LEU A 1 211 ? -2.752 -8.008 -3.833 1.00 73.38 211 LEU A C 1
ATOM 1665 O O . LEU A 1 211 ? -3.460 -7.036 -4.061 1.00 73.38 211 LEU A O 1
ATOM 1669 N N . VAL A 1 212 ? -1.446 -7.867 -3.623 1.00 69.50 212 VAL A N 1
ATOM 1670 C CA . VAL A 1 212 ? -0.762 -6.556 -3.605 1.00 69.50 212 VAL A CA 1
ATOM 1671 C C . VAL A 1 212 ? 0.424 -6.488 -4.559 1.00 69.50 212 VAL A C 1
ATOM 1673 O O . VAL A 1 212 ? 1.338 -5.692 -4.377 1.00 69.50 212 VAL A O 1
ATOM 1676 N N . SER A 1 213 ? 0.454 -7.326 -5.583 1.00 68.19 213 SER A N 1
ATOM 1677 C CA . SER A 1 213 ? 1.451 -7.268 -6.654 1.00 68.19 213 SER A CA 1
ATOM 1678 C C . SER A 1 213 ? 0.880 -7.912 -7.901 1.00 68.19 213 SER A C 1
ATOM 1680 O O . SER A 1 213 ? 0.067 -8.826 -7.786 1.00 68.19 213 SER A O 1
ATOM 1682 N N . ASP A 1 214 ? 1.284 -7.448 -9.083 1.00 67.00 214 ASP A N 1
ATOM 1683 C CA . ASP A 1 214 ? 0.848 -8.104 -10.311 1.00 67.00 214 ASP A CA 1
ATOM 1684 C C . ASP A 1 214 ? 1.397 -9.538 -10.387 1.00 67.00 214 ASP A C 1
ATOM 1686 O O . ASP A 1 214 ? 2.493 -9.850 -9.907 1.00 67.00 214 ASP A O 1
ATOM 1690 N N . LEU A 1 215 ? 0.601 -10.435 -10.965 1.00 58.72 215 LEU A N 1
ATOM 1691 C CA . LEU A 1 215 ? 0.917 -11.862 -10.987 1.00 58.72 215 LEU A CA 1
ATOM 1692 C C . LEU A 1 215 ? 1.980 -12.226 -12.024 1.00 58.72 215 LEU A C 1
ATOM 1694 O O . LEU A 1 215 ? 2.594 -13.284 -11.907 1.00 58.72 215 LEU A O 1
ATOM 1698 N N . LEU A 1 216 ? 2.261 -11.346 -12.989 1.00 60.25 216 LEU A N 1
ATOM 1699 C CA . LEU A 1 216 ? 3.378 -11.513 -13.920 1.00 60.25 216 LEU A CA 1
ATOM 1700 C C . LEU A 1 216 ? 4.715 -11.419 -13.171 1.00 60.25 216 LEU A C 1
ATOM 1702 O O . LEU A 1 216 ? 5.569 -12.294 -13.317 1.00 60.25 216 LEU A O 1
ATOM 1706 N N . THR A 1 217 ? 4.845 -10.441 -12.273 1.00 60.12 217 THR A N 1
ATOM 1707 C CA . THR A 1 217 ? 5.984 -10.280 -11.364 1.00 60.12 217 THR A CA 1
ATOM 1708 C C . THR A 1 217 ? 6.103 -11.470 -10.413 1.00 60.12 217 THR A C 1
ATOM 1710 O O . THR A 1 217 ? 7.209 -11.967 -10.187 1.00 60.12 217 THR A O 1
ATOM 1713 N N . ILE A 1 218 ? 4.982 -11.990 -9.891 1.00 59.09 218 ILE A N 1
ATOM 1714 C CA . ILE A 1 218 ? 4.993 -13.226 -9.084 1.00 59.09 218 ILE A CA 1
ATOM 1715 C C . ILE A 1 218 ? 5.497 -14.408 -9.915 1.00 59.09 218 ILE A C 1
ATOM 1717 O O . ILE A 1 218 ? 6.407 -15.120 -9.489 1.00 59.09 218 ILE A O 1
ATOM 1721 N N . GLY A 1 219 ? 4.953 -14.599 -11.116 1.00 57.88 219 GLY A N 1
ATOM 1722 C CA . GLY A 1 219 ? 5.330 -15.686 -12.011 1.00 57.88 219 GLY A CA 1
ATOM 1723 C C . GLY A 1 219 ? 6.815 -15.659 -12.381 1.00 57.88 219 GLY A C 1
ATOM 1724 O O . GLY A 1 219 ? 7.454 -16.709 -12.447 1.00 57.88 219 GLY A O 1
ATOM 1725 N N . GLU A 1 220 ? 7.401 -14.479 -12.587 1.00 62.75 220 GLU A N 1
ATOM 1726 C CA . GLU A 1 220 ? 8.841 -14.335 -12.820 1.00 62.75 220 GLU A CA 1
ATOM 1727 C C . GLU A 1 220 ? 9.696 -14.666 -11.594 1.00 62.75 220 GLU A C 1
ATOM 1729 O O . GLU A 1 220 ? 10.754 -15.286 -11.743 1.00 62.75 220 GLU A O 1
ATOM 1734 N N . LEU A 1 221 ? 9.262 -14.280 -10.391 1.00 54.38 221 LEU A N 1
ATOM 1735 C CA . LEU A 1 221 ? 9.963 -14.595 -9.144 1.00 54.38 221 LEU A CA 1
ATOM 1736 C C . LEU A 1 221 ? 9.931 -16.097 -8.845 1.00 54.38 221 LEU A C 1
ATOM 1738 O O . LEU A 1 221 ? 10.990 -16.686 -8.629 1.00 54.38 221 LEU A O 1
ATOM 1742 N N . LEU A 1 222 ? 8.768 -16.740 -8.973 1.00 56.59 222 LEU A N 1
ATOM 1743 C CA . LEU A 1 222 ? 8.631 -18.193 -8.816 1.00 56.59 222 LEU A CA 1
ATOM 1744 C C . LEU A 1 222 ? 9.504 -18.956 -9.828 1.00 56.59 222 LEU A C 1
ATOM 1746 O O . LEU A 1 222 ? 10.170 -19.936 -9.488 1.00 56.59 222 LEU A O 1
ATOM 1750 N N . LYS A 1 223 ? 9.591 -18.469 -11.074 1.00 61.88 223 LYS A N 1
ATOM 1751 C CA . LYS A 1 223 ? 10.504 -19.025 -12.091 1.00 61.88 223 LYS A CA 1
ATOM 1752 C C . LYS A 1 223 ? 11.981 -18.805 -11.739 1.00 61.88 223 LYS A C 1
ATOM 1754 O O . LYS A 1 223 ? 12.806 -19.678 -12.016 1.00 61.88 223 LYS A O 1
ATOM 1759 N N . LYS A 1 224 ? 12.348 -17.657 -11.156 1.00 55.81 224 LYS A N 1
ATOM 1760 C CA . LYS A 1 224 ? 13.721 -17.361 -10.699 1.00 55.81 224 LYS A CA 1
ATOM 1761 C C . LYS A 1 224 ? 14.126 -18.242 -9.512 1.00 55.81 224 LYS A C 1
ATOM 1763 O O . LYS A 1 224 ? 15.278 -18.670 -9.464 1.00 55.81 224 LYS A O 1
ATOM 1768 N N . GLU A 1 225 ? 13.210 -18.565 -8.606 1.00 54.50 225 GLU A N 1
ATOM 1769 C CA . GLU A 1 225 ? 13.464 -19.467 -7.473 1.00 54.50 225 GLU A CA 1
ATOM 1770 C C . GLU A 1 225 ? 13.546 -20.935 -7.886 1.00 54.50 225 GLU A C 1
ATOM 1772 O O . GLU A 1 225 ? 14.482 -21.626 -7.485 1.00 54.50 225 GLU A O 1
ATOM 1777 N N . SER A 1 226 ? 12.678 -21.382 -8.800 1.00 52.03 226 SER A N 1
ATOM 1778 C CA . SER A 1 226 ? 12.783 -22.713 -9.416 1.00 52.03 226 SER A CA 1
ATOM 1779 C C . SER A 1 226 ? 14.163 -22.942 -10.060 1.00 52.03 226 SER A C 1
ATOM 1781 O O . SER A 1 226 ? 14.732 -24.030 -9.975 1.00 52.03 226 SER A O 1
ATOM 1783 N N . ARG A 1 227 ? 14.772 -21.888 -10.623 1.00 51.31 227 ARG A N 1
ATOM 1784 C CA . ARG A 1 227 ? 16.139 -21.927 -11.174 1.00 51.31 227 ARG A CA 1
ATOM 1785 C C . ARG A 1 227 ? 17.244 -21.917 -10.112 1.00 51.31 227 ARG A C 1
ATOM 1787 O O . ARG A 1 227 ? 18.317 -22.449 -10.379 1.00 51.31 227 ARG A O 1
ATOM 1794 N N . LYS A 1 228 ? 17.009 -21.347 -8.925 1.00 50.31 228 LYS A N 1
ATOM 1795 C CA . LYS A 1 228 ? 17.967 -21.374 -7.802 1.00 50.31 228 LYS A CA 1
ATOM 1796 C C . LYS A 1 228 ? 18.018 -22.737 -7.095 1.00 50.31 228 LYS A C 1
ATOM 1798 O O . LYS A 1 228 ? 19.021 -23.030 -6.455 1.00 50.31 228 LYS A O 1
ATOM 1803 N N . GLY A 1 229 ? 16.993 -23.579 -7.257 1.00 43.25 229 GLY A N 1
ATOM 1804 C CA . GLY A 1 229 ? 16.937 -24.939 -6.701 1.00 43.25 229 GLY A CA 1
ATOM 1805 C C . GLY A 1 229 ? 17.681 -26.025 -7.497 1.00 43.25 229 GLY A C 1
ATOM 1806 O O . GLY A 1 229 ? 17.823 -27.144 -7.009 1.00 43.25 229 GLY A O 1
ATOM 1807 N N . PHE A 1 230 ? 18.198 -25.739 -8.698 1.00 41.44 230 PHE A N 1
ATOM 1808 C CA . PHE A 1 230 ? 18.897 -26.740 -9.520 1.00 41.44 230 PHE A CA 1
ATOM 1809 C C . PHE A 1 230 ? 20.383 -26.843 -9.163 1.00 41.44 230 PHE A C 1
ATOM 1811 O O . PHE A 1 230 ? 21.276 -26.406 -9.885 1.00 41.44 230 PHE A O 1
ATOM 1818 N N . GLY A 1 231 ? 20.627 -27.454 -8.008 1.00 36.03 231 GLY A N 1
ATOM 1819 C CA . GLY A 1 231 ? 21.956 -27.743 -7.492 1.00 36.03 231 GLY A CA 1
ATOM 1820 C C . GLY A 1 231 ? 22.041 -29.040 -6.699 1.00 36.03 231 GLY A C 1
ATOM 1821 O O . GLY A 1 231 ? 22.965 -29.164 -5.911 1.00 36.03 231 GLY A O 1
ATOM 1822 N N . GLN A 1 232 ? 21.127 -30.001 -6.868 1.00 35.00 232 GLN A N 1
ATOM 1823 C CA . GLN A 1 232 ? 21.327 -31.387 -6.426 1.00 35.00 232 GLN A CA 1
ATOM 1824 C C . GLN A 1 232 ? 20.439 -32.346 -7.234 1.00 35.00 232 GLN A C 1
ATOM 1826 O O . GLN A 1 232 ? 19.315 -32.027 -7.602 1.00 35.00 232 GLN A O 1
ATOM 1831 N N . LYS A 1 233 ? 21.025 -33.490 -7.601 1.00 34.47 233 LYS A N 1
ATOM 1832 C CA . LYS A 1 233 ? 20.516 -34.476 -8.565 1.00 34.47 233 LYS A CA 1
ATOM 1833 C C . LYS A 1 233 ? 19.106 -34.968 -8.225 1.00 34.47 233 LYS A C 1
ATOM 1835 O O . LYS A 1 233 ? 18.833 -35.326 -7.085 1.00 34.47 233 LYS A O 1
ATOM 1840 N N . GLY A 1 234 ? 18.275 -35.069 -9.262 1.00 34.06 234 GLY A N 1
ATOM 1841 C CA . GLY A 1 234 ? 16.928 -35.618 -9.192 1.00 34.06 234 GLY A CA 1
ATOM 1842 C C . GLY A 1 234 ? 16.889 -37.039 -8.629 1.00 34.06 234 GLY A C 1
ATOM 1843 O O . GLY A 1 234 ? 17.602 -37.933 -9.090 1.00 34.06 234 GLY A O 1
ATOM 1844 N N . LYS A 1 235 ? 16.007 -37.228 -7.652 1.00 30.44 235 LYS A N 1
ATOM 1845 C CA . LYS A 1 235 ? 15.276 -38.473 -7.452 1.00 30.44 235 LYS A CA 1
ATOM 1846 C C . LYS A 1 235 ? 13.827 -38.169 -7.806 1.00 30.44 235 LYS A C 1
ATOM 1848 O O . LYS A 1 235 ? 13.224 -37.297 -7.189 1.00 30.44 235 LYS A O 1
ATOM 1853 N N . GLU A 1 236 ? 13.298 -38.859 -8.810 1.00 33.31 236 GLU A N 1
ATOM 1854 C CA . GLU A 1 236 ? 11.852 -39.000 -8.963 1.00 33.31 236 GLU A CA 1
ATOM 1855 C C . GLU A 1 236 ? 11.326 -39.674 -7.696 1.00 33.31 236 GLU A C 1
ATOM 1857 O O . GLU A 1 236 ? 11.688 -40.813 -7.395 1.00 33.31 236 GLU A O 1
ATOM 1862 N N . ILE A 1 237 ? 10.518 -38.949 -6.929 1.00 33.34 237 ILE A N 1
ATOM 1863 C CA . ILE A 1 237 ? 9.719 -39.525 -5.855 1.00 33.34 237 ILE A CA 1
ATOM 1864 C C . ILE A 1 237 ? 8.325 -39.701 -6.452 1.00 33.34 237 ILE A C 1
ATOM 1866 O O . ILE A 1 237 ? 7.611 -38.730 -6.692 1.00 33.34 237 ILE A O 1
ATOM 1870 N N . ASN A 1 238 ? 7.984 -40.947 -6.776 1.00 30.22 238 ASN A N 1
ATOM 1871 C CA . ASN A 1 238 ? 6.629 -41.341 -7.138 1.00 30.22 238 ASN A CA 1
ATOM 1872 C C . ASN A 1 238 ? 5.750 -41.182 -5.892 1.00 30.22 238 ASN A C 1
ATOM 1874 O O . ASN A 1 238 ? 5.888 -41.966 -4.955 1.00 30.22 238 ASN A O 1
ATOM 1878 N N . MET A 1 239 ? 4.844 -40.203 -5.883 1.00 33.78 239 MET A N 1
ATOM 1879 C CA . MET A 1 239 ? 3.744 -40.174 -4.921 1.00 33.78 239 MET A CA 1
ATOM 1880 C C . MET A 1 239 ? 2.710 -41.219 -5.342 1.00 33.78 239 MET A C 1
ATOM 1882 O O . MET A 1 239 ? 1.876 -40.992 -6.217 1.00 33.78 239 MET A O 1
ATOM 1886 N N . LYS A 1 240 ? 2.814 -42.401 -4.739 1.00 40.03 240 LYS A N 1
ATOM 1887 C CA . LYS A 1 240 ? 1.697 -43.325 -4.583 1.00 40.03 240 LYS A CA 1
ATOM 1888 C C . LYS A 1 240 ? 1.511 -43.579 -3.092 1.00 40.03 240 LYS A C 1
ATOM 1890 O O . LYS A 1 240 ? 2.434 -44.094 -2.468 1.00 40.03 240 LYS A O 1
ATOM 1895 N N . ARG A 1 241 ? 0.273 -43.334 -2.653 1.00 37.72 241 ARG A N 1
ATOM 1896 C CA . ARG A 1 241 ? -0.393 -43.861 -1.457 1.00 37.72 241 ARG A CA 1
ATOM 1897 C C . ARG A 1 241 ? -0.130 -43.101 -0.150 1.00 37.72 241 ARG A C 1
ATOM 1899 O O . ARG A 1 241 ? 0.825 -43.395 0.554 1.00 37.72 241 ARG A O 1
ATOM 1906 N N . ILE A 1 242 ? -1.040 -42.174 0.142 1.00 41.00 242 ILE A N 1
ATOM 1907 C CA . ILE A 1 242 ? -1.466 -41.795 1.492 1.00 41.00 242 ILE A CA 1
ATOM 1908 C C . ILE A 1 242 ? -2.982 -42.038 1.445 1.00 41.00 242 ILE A C 1
ATOM 1910 O O . ILE A 1 242 ? -3.714 -41.242 0.880 1.00 41.00 242 ILE A O 1
ATOM 1914 N N . GLU A 1 243 ? -3.393 -43.248 1.808 1.00 40.22 243 GLU A N 1
ATOM 1915 C CA . GLU A 1 243 ? -4.794 -43.695 1.981 1.00 40.22 243 GLU A CA 1
ATOM 1916 C C . GLU A 1 243 ? -4.789 -44.621 3.213 1.00 40.22 243 GLU A C 1
ATOM 1918 O O . GLU A 1 243 ? -5.257 -45.748 3.163 1.00 40.22 243 GLU A O 1
ATOM 1923 N N . GLY A 1 244 ? -4.048 -44.240 4.251 1.00 39.69 244 GLY A N 1
ATOM 1924 C CA . GLY A 1 244 ? -3.828 -45.100 5.418 1.00 39.69 244 GLY A CA 1
ATOM 1925 C C . GLY A 1 244 ? -3.245 -44.389 6.633 1.00 39.69 244 GLY A C 1
ATOM 1926 O O . GLY A 1 244 ? -3.042 -45.044 7.637 1.00 39.69 244 GLY A O 1
ATOM 1927 N N . GLU A 1 245 ? -2.968 -43.083 6.539 1.00 42.50 245 GLU A N 1
ATOM 1928 C CA . GLU A 1 245 ? -2.764 -42.223 7.717 1.00 42.50 245 GLU A CA 1
ATOM 1929 C C . GLU A 1 245 ? -4.089 -41.537 8.118 1.00 42.50 245 GLU A C 1
ATOM 1931 O O . GLU A 1 245 ? -4.253 -41.190 9.274 1.00 42.50 245 GLU A O 1
ATOM 1936 N N . GLU A 1 246 ? -5.066 -41.423 7.203 1.00 46.97 246 GLU A N 1
ATOM 1937 C CA . GLU A 1 246 ? -6.404 -40.872 7.499 1.00 46.97 246 GLU A CA 1
ATOM 1938 C C . GLU A 1 246 ? -7.283 -41.849 8.308 1.00 46.97 246 GLU A C 1
ATOM 1940 O O . GLU A 1 246 ? -8.075 -41.399 9.119 1.00 46.97 246 GLU A O 1
ATOM 1945 N N . GLU A 1 247 ? -7.120 -43.171 8.144 1.00 48.72 247 GLU A N 1
ATOM 1946 C CA . GLU A 1 247 ? -7.886 -44.161 8.931 1.00 48.72 247 GLU A CA 1
ATOM 1947 C C . GLU A 1 247 ? -7.339 -44.321 10.365 1.00 48.72 247 GLU A C 1
ATOM 1949 O O . GLU A 1 247 ? -8.113 -44.617 11.264 1.00 48.72 247 GLU A O 1
ATOM 1954 N N . GLU A 1 248 ? -6.036 -44.100 10.604 1.00 47.91 248 GLU A N 1
ATOM 1955 C CA . GLU A 1 248 ? -5.466 -44.151 11.966 1.00 47.91 248 GLU A CA 1
ATOM 1956 C C . GLU A 1 248 ? -5.762 -42.861 12.761 1.00 47.91 248 GLU A C 1
ATOM 1958 O O . GLU A 1 248 ? -5.956 -42.940 13.968 1.00 47.91 248 GLU A O 1
ATOM 1963 N N . GLU A 1 249 ? -5.852 -41.689 12.109 1.00 51.22 249 GLU A N 1
ATOM 1964 C CA . GLU A 1 249 ? -6.246 -40.432 12.780 1.00 51.22 249 GLU A CA 1
ATOM 1965 C C . GLU A 1 249 ? -7.761 -40.365 13.072 1.00 51.22 249 GLU A C 1
ATOM 1967 O O . GLU A 1 249 ? -8.144 -39.805 14.095 1.00 51.22 249 GLU A O 1
ATOM 1972 N N . GLU A 1 250 ? -8.624 -40.959 12.232 1.00 52.53 250 GLU A N 1
ATOM 1973 C CA . GLU A 1 250 ? -10.070 -41.054 12.515 1.00 52.53 250 GLU A CA 1
ATOM 1974 C C . GLU A 1 250 ? -10.380 -42.045 13.658 1.00 52.53 250 GLU A C 1
ATOM 1976 O O . GLU A 1 250 ? -11.267 -41.770 14.461 1.00 52.53 250 GLU A O 1
ATOM 1981 N N . GLU A 1 251 ? -9.637 -43.156 13.787 1.00 52.78 251 GLU A N 1
ATOM 1982 C CA . GLU A 1 251 ? -9.802 -44.094 14.916 1.00 52.78 251 GLU A CA 1
ATOM 1983 C C . GLU A 1 251 ? -9.326 -43.490 16.258 1.00 52.78 251 GLU A C 1
ATOM 1985 O O . GLU A 1 251 ? -9.945 -43.755 17.286 1.00 52.78 251 GLU A O 1
ATOM 1990 N N . GLU A 1 252 ? -8.281 -42.646 16.269 1.00 53.59 252 GLU A N 1
ATOM 1991 C CA . GLU A 1 252 ? -7.841 -41.939 17.490 1.00 53.59 252 GLU A CA 1
ATOM 1992 C C . GLU A 1 252 ? -8.828 -40.829 17.923 1.00 53.59 252 GLU A C 1
ATOM 1994 O O . GLU A 1 252 ? -9.024 -40.640 19.122 1.00 53.59 252 GLU A O 1
ATOM 1999 N N . GLU A 1 253 ? -9.484 -40.121 16.987 1.00 55.16 253 GLU A N 1
ATOM 2000 C CA . GLU A 1 253 ? -10.516 -39.116 17.322 1.00 55.16 253 GLU A CA 1
ATOM 2001 C C . GLU A 1 253 ? -11.822 -39.762 17.845 1.00 55.16 253 GLU A C 1
ATOM 2003 O O . GLU A 1 253 ? -12.449 -39.198 18.740 1.00 55.16 253 GLU A O 1
ATOM 2008 N N . GLU A 1 254 ? -12.220 -40.946 17.351 1.00 61.84 254 GLU A N 1
ATOM 2009 C CA . GLU A 1 254 ? -13.400 -41.669 17.870 1.00 61.84 254 GLU A CA 1
ATOM 2010 C C . GLU A 1 254 ? -13.162 -42.266 19.277 1.00 61.84 254 GLU A C 1
ATOM 2012 O O . GLU A 1 254 ? -14.079 -42.251 20.098 1.00 61.84 254 GLU A O 1
ATOM 2017 N N . GLU A 1 255 ? -11.946 -42.739 19.598 1.00 63.25 255 GLU A N 1
ATOM 2018 C CA . GLU A 1 255 ? -11.618 -43.226 20.954 1.00 63.25 255 GLU A CA 1
ATOM 2019 C C . GLU A 1 255 ? -11.574 -42.086 21.998 1.00 63.25 255 GLU A C 1
ATOM 2021 O O . GLU A 1 255 ? -11.996 -42.298 23.137 1.00 63.25 255 GLU A O 1
ATOM 2026 N N . GLU A 1 256 ? -11.125 -40.873 21.634 1.00 62.12 256 GLU A N 1
ATOM 2027 C CA . GLU A 1 256 ? -11.145 -39.710 22.545 1.00 62.12 256 GLU A CA 1
ATOM 2028 C C . GLU A 1 256 ? -12.576 -39.197 22.821 1.00 62.12 256 GLU A C 1
ATOM 2030 O O . GLU A 1 256 ? -12.864 -38.792 23.948 1.00 62.12 256 GLU A O 1
ATOM 2035 N N . GLU A 1 257 ? -13.493 -39.245 21.841 1.00 66.38 257 GLU A N 1
ATOM 2036 C CA . GLU A 1 257 ? -14.901 -38.858 22.052 1.00 66.38 257 GLU A CA 1
ATOM 2037 C C . GLU A 1 257 ? -15.667 -39.870 22.933 1.00 66.38 257 GLU A C 1
ATOM 2039 O O . GLU A 1 257 ? -16.482 -39.455 23.760 1.00 66.38 257 GLU A O 1
ATOM 2044 N N . GLU A 1 258 ? -15.391 -41.180 22.826 1.00 67.75 258 GLU A N 1
ATOM 2045 C CA . GLU A 1 258 ? -16.017 -42.193 23.698 1.00 67.75 258 GLU A CA 1
ATOM 2046 C C . GLU A 1 258 ? -15.530 -42.097 25.162 1.00 67.75 258 GLU A C 1
ATOM 2048 O O . GLU A 1 258 ? -16.333 -42.286 26.080 1.00 67.75 258 GLU A O 1
ATOM 2053 N N . GLU A 1 259 ? -14.256 -41.755 25.412 1.00 66.88 259 GLU A N 1
ATOM 2054 C CA . GLU A 1 259 ? -13.748 -41.542 26.781 1.00 66.88 259 GLU A CA 1
ATOM 2055 C C . GLU A 1 259 ? -14.348 -40.282 27.445 1.00 66.88 259 GLU A C 1
ATOM 2057 O O . GLU A 1 259 ? -14.626 -40.305 28.648 1.00 66.88 259 GLU A O 1
ATOM 2062 N N . GLU A 1 260 ? -14.604 -39.201 26.692 1.00 66.62 260 GLU A N 1
ATOM 2063 C CA . GLU A 1 260 ? -15.261 -37.993 27.228 1.00 66.62 260 GLU A CA 1
ATOM 2064 C C . GLU A 1 260 ? -16.751 -38.229 27.562 1.00 66.62 260 GLU A C 1
ATOM 2066 O O . GLU A 1 260 ? -17.238 -37.709 28.572 1.00 66.62 260 GLU A O 1
ATOM 2071 N N . GLU A 1 261 ? -17.477 -39.042 26.780 1.00 68.12 261 GLU A N 1
ATOM 2072 C CA . GLU A 1 261 ? -18.879 -39.385 27.080 1.00 68.12 261 GLU A CA 1
ATOM 2073 C C . GLU A 1 261 ? -19.016 -40.290 28.325 1.00 68.12 261 GLU A C 1
ATOM 2075 O O . GLU A 1 261 ? -19.946 -40.099 29.118 1.00 68.12 261 GLU A O 1
ATOM 2080 N N . GLU A 1 262 ? -18.087 -41.230 28.560 1.00 66.50 262 GLU A N 1
ATOM 2081 C CA . GLU A 1 262 ? -18.100 -42.066 29.776 1.00 66.50 262 GLU A CA 1
ATOM 2082 C C . GLU A 1 262 ? -17.802 -41.252 31.056 1.00 66.50 262 GLU A C 1
ATOM 2084 O O . GLU A 1 262 ? -18.410 -41.511 32.103 1.00 66.50 262 GLU A O 1
ATOM 2089 N N . GLU A 1 263 ? -16.928 -40.236 30.997 1.00 63.12 263 GLU A N 1
ATOM 2090 C CA . GLU A 1 263 ? -16.665 -39.350 32.145 1.00 63.12 263 GLU A CA 1
ATOM 2091 C C . GLU A 1 263 ? -17.875 -38.452 32.488 1.00 63.12 263 GLU A C 1
ATOM 2093 O O . GLU A 1 263 ? -18.154 -38.226 33.672 1.00 63.12 263 GLU A O 1
ATOM 2098 N N . GLU A 1 264 ? -18.642 -37.982 31.493 1.00 63.12 264 GLU A N 1
ATOM 2099 C CA . GLU A 1 264 ? -19.864 -37.195 31.735 1.00 63.12 264 GLU A CA 1
ATOM 2100 C C . GLU A 1 264 ? -21.004 -38.038 32.349 1.00 63.12 264 GLU A C 1
ATOM 2102 O O . GLU A 1 264 ? -21.730 -37.547 33.226 1.00 63.12 264 GLU A O 1
ATOM 2107 N N . GLU A 1 265 ? -21.149 -39.315 31.967 1.00 60.28 265 GLU A N 1
ATOM 2108 C CA . GLU A 1 265 ? -22.156 -40.210 32.563 1.00 60.28 265 GLU A CA 1
ATOM 2109 C C . GLU A 1 265 ? -21.837 -40.563 34.033 1.00 60.28 265 GLU A C 1
ATOM 2111 O O . GLU A 1 265 ? -22.749 -40.601 34.873 1.00 60.28 265 GLU A O 1
ATOM 2116 N N . GLU A 1 266 ? -20.560 -40.749 34.397 1.00 59.97 266 GLU A N 1
ATOM 2117 C CA . GLU A 1 266 ? -20.167 -40.982 35.797 1.00 59.97 266 GLU A CA 1
ATOM 2118 C C . GLU A 1 266 ? -20.395 -39.742 36.691 1.00 59.97 266 GLU A C 1
ATOM 2120 O O . GLU A 1 266 ? -20.756 -39.880 37.873 1.00 59.97 266 GLU A O 1
ATOM 2125 N N . GLU A 1 267 ? -20.258 -38.523 36.152 1.00 58.97 267 GLU A N 1
ATOM 2126 C CA . GLU A 1 267 ? -20.572 -37.288 36.882 1.00 58.97 267 GLU A CA 1
ATOM 2127 C C . GLU A 1 267 ? -22.087 -37.086 37.095 1.00 58.97 267 GLU A C 1
ATOM 2129 O O . GLU A 1 267 ? -22.497 -36.629 38.175 1.00 58.97 267 GLU A O 1
ATOM 2134 N N . GLU A 1 268 ? -22.941 -37.478 36.139 1.00 57.47 268 GLU A N 1
ATOM 2135 C CA . GLU A 1 268 ? -24.402 -37.427 36.310 1.00 57.47 268 GLU A CA 1
ATOM 2136 C C . GLU A 1 268 ? -24.923 -38.476 37.313 1.00 57.47 268 GLU A C 1
ATOM 2138 O O . GLU A 1 268 ? -25.794 -38.159 38.140 1.00 57.47 268 GLU A O 1
ATOM 2143 N N . GLU A 1 269 ? -24.377 -39.700 37.329 1.00 56.28 269 GLU A N 1
ATOM 2144 C CA . GLU A 1 269 ? -24.781 -40.728 38.304 1.00 56.28 269 GLU A CA 1
ATOM 2145 C C . GLU A 1 269 ? -24.331 -40.397 39.743 1.00 56.28 269 GLU A C 1
ATOM 2147 O O . GLU A 1 269 ? -25.016 -40.742 40.719 1.00 56.28 269 GLU A O 1
ATOM 2152 N N . GLY A 1 270 ? -23.239 -39.640 39.907 1.00 53.09 270 GLY A N 1
ATOM 2153 C CA . GLY A 1 270 ? -22.743 -39.170 41.206 1.00 53.09 270 GLY A CA 1
ATOM 2154 C C . GLY A 1 270 ? -23.648 -38.149 41.916 1.00 53.09 270 GLY A C 1
ATOM 2155 O O . GLY A 1 270 ? -23.556 -37.977 43.139 1.00 53.09 270 GLY A O 1
ATOM 2156 N N . LEU A 1 271 ? -24.562 -37.493 41.193 1.00 52.38 271 LEU A N 1
ATOM 2157 C CA . LEU A 1 271 ? -25.396 -36.399 41.712 1.00 52.38 271 LEU A CA 1
ATOM 2158 C C . LEU A 1 271 ? -26.744 -36.843 42.318 1.00 52.38 271 LEU A C 1
ATOM 2160 O O . LEU A 1 271 ? -27.435 -36.022 42.930 1.00 52.38 271 LEU A O 1
ATOM 2164 N N . TYR A 1 272 ? -27.110 -38.132 42.248 1.00 47.66 272 TYR A N 1
ATOM 2165 C CA . TYR A 1 272 ? -28.413 -38.636 42.728 1.00 47.66 272 TYR A CA 1
ATOM 2166 C C . TYR A 1 272 ? -28.428 -39.315 44.111 1.00 47.66 272 TYR A C 1
ATOM 2168 O O . TYR A 1 272 ? -29.485 -39.770 44.562 1.00 47.66 272 TYR A O 1
ATOM 2176 N N . LEU A 1 273 ? -27.317 -39.334 44.855 1.00 50.88 273 LEU A N 1
ATOM 2177 C CA . LEU A 1 273 ? -27.272 -39.899 46.213 1.00 50.88 273 LEU A CA 1
ATOM 2178 C C . LEU A 1 273 ? -26.996 -38.837 47.285 1.00 50.88 273 LEU A C 1
ATOM 2180 O O . LEU A 1 273 ? -25.907 -38.757 47.847 1.00 50.88 273 LEU A O 1
ATOM 2184 N N . GLY A 1 274 ? -28.020 -38.061 47.658 1.00 44.00 274 GLY A N 1
ATOM 2185 C CA . GLY A 1 274 ? -27.941 -37.270 48.891 1.00 44.00 274 GLY A CA 1
ATOM 2186 C C . GLY A 1 274 ? -29.024 -36.217 49.108 1.00 44.00 274 GLY A C 1
ATOM 2187 O O . GLY A 1 274 ? -28.751 -35.027 49.022 1.00 44.00 274 GLY A O 1
ATOM 2188 N N . SER A 1 275 ? -30.235 -36.623 49.492 1.00 44.12 275 SER A N 1
ATOM 2189 C CA . SER A 1 275 ? -31.218 -35.714 50.110 1.00 44.12 275 SER A CA 1
ATOM 2190 C C . SER A 1 275 ? -31.732 -36.309 51.426 1.00 44.12 275 SER A C 1
ATOM 2192 O O . SER A 1 275 ? -32.366 -37.362 51.383 1.00 44.12 275 SER A O 1
ATOM 2194 N N . PRO A 1 276 ? -31.515 -35.682 52.599 1.00 46.75 276 PRO A N 1
ATOM 2195 C CA . PRO A 1 276 ? -32.263 -36.020 53.802 1.00 46.75 276 PRO A CA 1
ATOM 2196 C C . PRO A 1 276 ? -33.561 -35.196 53.890 1.00 46.75 276 PRO A C 1
ATOM 2198 O O . PRO A 1 276 ? -33.562 -33.981 53.691 1.00 46.75 276 PRO A O 1
ATOM 2201 N N . GLU A 1 277 ? -34.667 -35.877 54.201 1.00 47.00 277 GLU A N 1
ATOM 2202 C CA . GLU A 1 277 ? -36.010 -35.310 54.400 1.00 47.00 277 GLU A CA 1
ATOM 2203 C C . GLU A 1 277 ? -36.089 -34.283 55.557 1.00 47.00 277 GLU A C 1
ATOM 2205 O O . GLU A 1 277 ? -35.346 -34.390 56.539 1.00 47.00 277 GLU A O 1
ATOM 2210 N N . PRO A 1 278 ? -37.036 -33.321 55.520 1.00 46.03 278 PRO A N 1
ATOM 2211 C CA . PRO A 1 278 ? -37.253 -32.370 56.606 1.00 46.03 278 PRO A CA 1
ATOM 2212 C C . PRO A 1 278 ? -38.288 -32.881 57.628 1.00 46.03 278 PRO A C 1
ATOM 2214 O O . PRO A 1 278 ? -39.435 -33.155 57.284 1.00 46.03 278 PRO A O 1
ATOM 2217 N N . LEU A 1 279 ? -37.916 -32.934 58.913 1.00 39.16 279 LEU A N 1
ATOM 2218 C CA . LEU A 1 279 ? -38.847 -33.219 60.014 1.00 39.16 279 LEU A CA 1
ATOM 2219 C C . LEU A 1 279 ? -39.565 -31.951 60.510 1.00 39.16 279 LEU A C 1
ATOM 2221 O O . LEU A 1 279 ? -38.951 -30.930 60.826 1.00 39.16 279 LEU A O 1
ATOM 2225 N N . GLU A 1 280 ? -40.891 -32.062 60.581 1.00 41.44 280 GLU A N 1
ATOM 2226 C CA . GLU A 1 280 ? -41.866 -31.049 60.981 1.00 41.44 280 GLU A CA 1
ATOM 2227 C C . GLU A 1 280 ? -41.753 -30.571 62.441 1.00 41.44 280 GLU A C 1
ATOM 2229 O O . GLU A 1 280 ? -41.319 -31.270 63.357 1.00 41.44 280 GLU A O 1
ATOM 2234 N N . LYS A 1 281 ? -42.249 -29.346 62.657 1.00 42.28 281 LYS A N 1
ATOM 2235 C CA . LYS A 1 281 ? -42.483 -28.716 63.962 1.00 42.28 281 LYS A CA 1
ATOM 2236 C C . LYS A 1 281 ? -43.636 -29.395 64.714 1.00 42.28 281 LYS A C 1
ATOM 2238 O O . LYS A 1 281 ? -44.730 -29.502 64.172 1.00 42.28 281 LYS A O 1
ATOM 2243 N N . LEU A 1 282 ? -43.465 -29.628 66.018 1.00 36.88 282 LEU A N 1
ATOM 2244 C CA . LEU A 1 282 ? -44.578 -29.654 66.976 1.00 36.88 282 LEU A CA 1
ATOM 2245 C C . LEU A 1 282 ? -44.323 -28.676 68.129 1.00 36.88 282 LEU A C 1
ATOM 2247 O O . LEU A 1 282 ? -43.280 -28.700 68.780 1.00 36.88 282 LEU A O 1
ATOM 2251 N N . GLN A 1 283 ? -45.304 -27.804 68.366 1.00 39.59 283 GLN A N 1
ATOM 2252 C CA . GLN A 1 283 ? -45.407 -26.941 69.537 1.00 39.59 283 GLN A CA 1
ATOM 2253 C C . GLN A 1 283 ? -46.240 -27.606 70.646 1.00 39.59 283 GLN A C 1
ATOM 2255 O O . GLN A 1 283 ? -47.242 -28.263 70.376 1.00 39.59 283 GLN A O 1
ATOM 2260 N N . SER A 1 284 ? -45.894 -27.214 71.874 1.00 36.91 284 SER A N 1
ATOM 2261 C CA . SER A 1 284 ? -46.759 -26.919 73.030 1.00 36.91 284 SER A CA 1
ATOM 2262 C C . SER A 1 284 ? -46.871 -27.920 74.196 1.00 36.91 284 SER A C 1
ATOM 2264 O O . SER A 1 284 ? -47.297 -29.059 74.066 1.00 36.91 284 SER A O 1
ATOM 2266 N N . ASP A 1 285 ? -46.563 -27.326 75.357 1.00 37.91 285 ASP A N 1
ATOM 2267 C CA . ASP A 1 285 ? -47.226 -27.407 76.662 1.00 37.91 285 ASP A CA 1
ATOM 2268 C C . ASP A 1 285 ? -46.778 -28.398 77.764 1.00 37.91 285 ASP A C 1
ATOM 2270 O O . ASP A 1 285 ? -47.126 -29.570 77.796 1.00 37.91 285 ASP A O 1
ATOM 2274 N N . LYS A 1 286 ? -46.143 -27.764 78.773 1.00 42.94 286 LYS A N 1
ATOM 2275 C CA . LYS A 1 286 ? -46.366 -27.844 80.234 1.00 42.94 286 LYS A CA 1
ATOM 2276 C C . LYS A 1 286 ? -46.081 -29.167 80.962 1.00 42.94 286 LYS A C 1
ATOM 2278 O O . LYS A 1 286 ? -46.880 -30.088 80.926 1.00 42.94 286 LYS A O 1
ATOM 2283 N N . HIS A 1 287 ? -45.115 -29.117 81.887 1.00 39.06 287 HIS A N 1
ATOM 2284 C CA . HIS A 1 287 ? -45.461 -29.183 83.314 1.00 39.06 287 HIS A CA 1
ATOM 2285 C C . HIS A 1 287 ? -44.356 -28.660 84.246 1.00 39.06 287 HIS A C 1
ATOM 2287 O O . HIS A 1 287 ? -43.170 -28.922 84.090 1.00 39.06 287 HIS A O 1
ATOM 2293 N N . PHE A 1 288 ? -44.831 -27.902 85.228 1.00 42.09 288 PHE A N 1
ATOM 2294 C CA . PHE A 1 288 ? -44.184 -27.400 86.432 1.00 42.09 288 PHE A CA 1
ATOM 2295 C C . PHE A 1 288 ? -44.161 -28.503 87.501 1.00 42.09 288 PHE A C 1
ATOM 2297 O O . PHE A 1 288 ? -45.234 -29.042 87.754 1.00 42.09 288 PHE A O 1
ATOM 2304 N N . THR A 1 289 ? -43.026 -28.762 88.163 1.00 43.25 289 THR A N 1
ATOM 2305 C CA . THR A 1 289 ? -42.952 -29.078 89.609 1.00 43.25 289 THR A CA 1
ATOM 2306 C C . THR A 1 289 ? -41.539 -28.878 90.164 1.00 43.25 289 THR A C 1
ATOM 2308 O O . THR A 1 289 ? -40.542 -29.202 89.526 1.00 43.25 289 THR A O 1
ATOM 2311 N N . SER A 1 290 ? -41.524 -28.351 91.383 1.00 41.75 290 SER A N 1
ATOM 2312 C CA . SER A 1 290 ? -40.443 -28.060 92.325 1.00 41.75 290 SER A CA 1
ATOM 2313 C C . SER A 1 290 ? -39.804 -29.279 93.008 1.00 41.75 290 SER A C 1
ATOM 2315 O O . SER A 1 290 ? -40.504 -30.250 93.284 1.00 41.75 290 SER A O 1
ATOM 2317 N N . SER A 1 291 ? -38.548 -29.124 93.439 1.00 44.03 291 SER A N 1
ATOM 2318 C CA . SER A 1 291 ? -37.989 -29.603 94.726 1.00 44.03 291 SER A CA 1
ATOM 2319 C C . SER A 1 291 ? -36.595 -28.966 94.882 1.00 44.03 291 SER A C 1
ATOM 2321 O O . SER A 1 291 ? -35.754 -29.161 94.011 1.00 44.03 291 SER A O 1
ATOM 2323 N N . ASP A 1 292 ? -36.409 -27.955 95.726 1.00 48.62 292 ASP A N 1
ATOM 2324 C CA . ASP A 1 292 ? -36.169 -27.985 97.182 1.00 48.62 292 ASP A CA 1
ATOM 2325 C C . ASP A 1 292 ? -34.746 -28.404 97.604 1.00 48.62 292 ASP A C 1
ATOM 2327 O O . ASP A 1 292 ? -34.275 -29.493 97.282 1.00 48.62 292 ASP A O 1
ATOM 2331 N N . THR A 1 293 ? -34.182 -27.508 98.431 1.00 51.06 293 THR A N 1
ATOM 2332 C CA . THR A 1 293 ? -32.999 -27.553 99.324 1.00 51.06 293 THR A CA 1
ATOM 2333 C C . THR A 1 293 ? -31.591 -27.506 98.745 1.00 51.06 293 THR A C 1
ATOM 2335 O O . THR A 1 293 ? -31.194 -28.423 98.000 1.00 51.06 293 THR A O 1
#

InterPro domains:
  IPR002126 Cadherin-like [PF00028] (60-134)
  IPR002126 Cadherin-like [PS50268] (9-39)
  IPR002126 Cadherin-like [PS50268] (40-149)
  IPR002126 Cadherin-like [SM00112] (63-146)
  IPR015919 Cadherin-like superfamily [SSF49313] (27-135)
  IPR020894 Cadherin conserved site [PS00232] (27-37)

Secondary structure (DSSP, 8-state):
---EE--EEEEE---SSPPEEEEE--EEP---S-S--B-S-SEEEEEEE-----SS-EEEEE---B--S-TTTT--EEEEE-TT--TTEEE-TTT-EEEESSPPPTT-EEEEEEEEE--SSS--EEEEEEEEEEEPPPPPPSS-PPPEES-S-------TTSPTTT-EEEEE-EE-SS--S--------TTS-GGG-SEEEEESSSEEEEE-S-HHHHHHHHHHHHHHT-SS----------SSSHHHHHHHHHHHHHHHHHHHHHHHHGGGS--PPPPPP------------

Sequence (293 aa):
MTDYILPQVTISDQGVPPQHSETRVVIKVVDQNDNRPVFPRRELEISVFATNFTGEDIFIDRVVAFDKDEGRNGEIKYILRNPKKTPTIRVDSATGKIFSTETLQAGKTIELQIKAVDGGETPRRSSMRLFVMVLPRKVAVLGNSPPKFLSRVFEETITESDLPGESLIVLLDAEDADSEDKMRFTIIDNRLLDSDSKFQIRASLSVKVILVSDLLTIGELLKKESRKGFGQKGKEINMKRIEGEEEEEEEEEEEEEEEEEEEEEEEEEGLYLGSPEPLEKLQSDKHFTSSDT

Radius of gyration: 34.83 Å; chains: 1; bounding box: 83×64×152 Å

Foldseek 3Di:
DWDWDWDKDKDWDPDVVIDMDIDIDTDTDDWDLPWAWAFPDQEAEFEAEWDADPQDWAWAWFGDTFTPTDDQSGQKFKDKDDPPPPPFWDADGRGRTITGNHTDDAPDKGKIKMKIWGRDPPIHIDIHIYIYHYHYFDDADPDFFDKDWPDDDDDFDDDLVADFNPDFGDWIDIDDRGDSDFDDDDDDDPPDDPVPDQWDWTRRPITTITGHDRVVVVVVVVVVVVVVPPDDDDDPDDDDDPPPVVVVVVVVVVVVVVVVVVVVVVVVVVPPPDDDDDDDDDDDDDDDDDDDD

Organism: NCBI:txid1093978

pLDDT: mean 73.46, std 18.61, range [30.22, 97.69]